Protein AF-0000000068873532 (afdb_homodimer)

Secondary structure (DSSP, 8-state):
---------------BPPEEEEPPTT-EEEEEETTTB-HHHHHHHHHHT-SSEEEEEESSB--HHHHHHHHHHHHTT-EEEEEEEGGGGSSSS--THHHHHHTT--EEEE-SSSEE---EEEETTTEEEEES--BSHHHHHTEE-EEEEEE-HHHHHHHHHHHHHHHHTSEE----/---------------BPPEEEEPPTT-EEEEEETTTB-HHHHHHHHHHT-SSEEEEEESSB--HHHHHHHHHHHHTT-EEEEEEEGGGGSSSS--THHHHHHTT--EEEE-SSSEE---EEEETTTEEEEES--BSHHHHHTEE-EEEEEE-HHHHHHHHHHHHHHHHTSEE----

InterPro domains:
  IPR001736 Phospholipase D/Transphosphatidylase [PS50035] (112-139)
  IPR025202 Cardiolipin synthase-like, phospholipase D-like domain [PF13091] (43-161)
  IPR051406 Phospholipase D domain-containing protein [PTHR43856] (25-166)

Nearest PDB structures (foldseek):
  1byr-assembly1_A  TM=9.416E-01  e=1.420E-18  Salmonella enterica subsp. enterica serovar Typhimurium
  6ehi-assembly5_J  TM=9.148E-0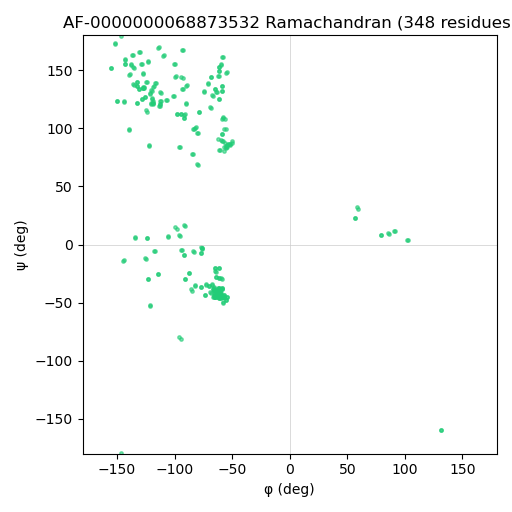1  e=2.068E-13  Helicobacter pylori
  4ggj-assembly1_A  TM=8.849E-01  e=1.410E-12  Mus musculus
  4gem-assembly1_B  TM=9.133E-01  e=1.394E-11  Drosophila melanogaster
  4gen-assembly1_A  TM=7.918E-01  e=1.621E-08  Drosophila melanogaster

Structure (mmCIF, N/CA/C/O backbone):
data_AF-0000000068873532-model_v1
#
loop_
_entity.id
_entity.type
_entity.pdbx_description
1 polymer 'phospholipase D'
#
loop_
_atom_site.group_PDB
_atom_site.id
_atom_site.type_symbol
_atom_site.label_atom_id
_atom_site.label_alt_id
_atom_site.label_comp_id
_atom_site.label_asym_id
_atom_site.label_entity_id
_atom_site.label_seq_id
_atom_site.pdbx_PDB_ins_code
_atom_site.Cartn_x
_atom_site.Cartn_y
_atom_site.Cartn_z
_atom_site.occupancy
_atom_site.B_iso_or_equiv
_atom_site.auth_seq_id
_atom_site.auth_comp_id
_atom_site.auth_asym_id
_atom_site.auth_atom_id
_atom_site.pdbx_PDB_model_num
ATOM 1 N N . MET A 1 1 ? 6.734 -19.031 55.969 1 30.38 1 MET A N 1
ATOM 2 C CA . MET A 1 1 ? 6.023 -18.391 54.875 1 30.38 1 MET A CA 1
ATOM 3 C C . MET A 1 1 ? 6.996 -1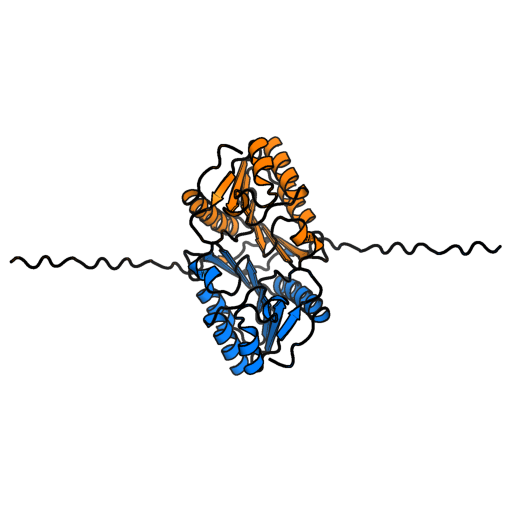7.875 53.812 1 30.38 1 MET A C 1
ATOM 5 O O . MET A 1 1 ? 7.652 -16.859 54.031 1 30.38 1 MET A O 1
ATOM 9 N N . LYS A 1 2 ? 7.695 -18.797 53.094 1 41.38 2 LYS A N 1
ATOM 10 C CA . LYS A 1 2 ? 8.703 -18.516 52.062 1 41.38 2 LYS A CA 1
ATOM 11 C C . LYS A 1 2 ? 8.133 -17.641 50.938 1 41.38 2 LYS A C 1
ATOM 13 O O . LYS A 1 2 ? 7.117 -17.984 50.344 1 41.38 2 LYS A O 1
ATOM 18 N N . LYS A 1 3 ? 8.414 -16.297 50.969 1 42.38 3 LYS A N 1
ATOM 19 C CA . LYS A 1 3 ? 8.125 -15.352 49.906 1 42.38 3 LYS A CA 1
ATOM 20 C C . LYS A 1 3 ? 8.633 -15.852 48.562 1 42.38 3 LYS A C 1
ATOM 22 O O . LYS A 1 3 ? 9.828 -16.109 48.406 1 42.38 3 LYS A O 1
ATOM 27 N N . CYS A 1 4 ? 7.879 -16.625 47.812 1 41.59 4 CYS A N 1
ATOM 28 C CA . CYS A 1 4 ? 8.164 -16.969 46.406 1 41.59 4 CYS A CA 1
ATOM 29 C C . CYS A 1 4 ? 8.398 -15.719 45.594 1 41.59 4 CYS A C 1
ATOM 31 O O . CYS A 1 4 ? 7.504 -14.883 45.438 1 41.59 4 CYS A O 1
ATOM 33 N N . LEU A 1 5 ? 9.602 -15.188 45.531 1 43.19 5 LEU A N 1
ATOM 34 C CA . LEU A 1 5 ? 9.992 -14.125 44.625 1 43.19 5 LEU A CA 1
ATOM 35 C C . LEU A 1 5 ? 9.727 -14.531 43.156 1 43.19 5 LEU A C 1
ATOM 37 O O . LEU A 1 5 ? 10.281 -15.523 42.688 1 43.19 5 LEU A O 1
ATOM 41 N N . PHE A 1 6 ? 8.516 -14.438 42.625 1 44.41 6 PHE A N 1
ATOM 42 C CA . PHE A 1 6 ? 8.312 -14.648 41.188 1 44.41 6 PHE A CA 1
ATOM 43 C C . PHE A 1 6 ? 9.148 -13.664 40.375 1 44.41 6 PHE A C 1
ATOM 45 O O . PHE A 1 6 ? 9.117 -12.461 40.625 1 44.41 6 PHE A O 1
ATOM 52 N N . PRO A 1 7 ? 10.188 -14.148 39.719 1 48.69 7 PRO A N 1
ATOM 53 C CA . PRO A 1 7 ? 10.875 -13.203 38.844 1 48.69 7 PRO A CA 1
ATOM 54 C C . PRO A 1 7 ? 9.953 -12.617 37.781 1 48.69 7 PRO A C 1
ATOM 56 O O . PRO A 1 7 ? 9.094 -13.328 37.25 1 48.69 7 PRO A O 1
ATOM 59 N N . ASN A 1 8 ? 9.531 -11.383 37.812 1 45.91 8 ASN A N 1
ATOM 60 C CA . ASN A 1 8 ? 8.867 -10.664 36.719 1 45.91 8 ASN A CA 1
ATOM 61 C C . ASN A 1 8 ? 9.672 -10.75 35.438 1 45.91 8 ASN A C 1
ATOM 63 O O . ASN A 1 8 ? 10.789 -10.234 35.375 1 45.91 8 ASN A O 1
ATOM 67 N N . PHE A 1 9 ? 9.531 -11.758 34.656 1 42.81 9 PHE A N 1
ATOM 68 C CA . PHE A 1 9 ? 10.109 -11.766 33.312 1 42.81 9 PHE A CA 1
ATOM 69 C C . PHE A 1 9 ? 9.555 -10.617 32.469 1 42.81 9 PHE A C 1
ATOM 71 O O . PHE A 1 9 ? 8.375 -10.594 32.125 1 42.81 9 PHE A O 1
ATOM 78 N N . LEU A 1 10 ? 10.172 -9.492 32.5 1 40.22 10 LEU A N 1
ATOM 79 C CA . LEU A 1 10 ? 9.891 -8.422 31.547 1 40.22 10 LEU A CA 1
ATOM 80 C C . LEU A 1 10 ? 10.133 -8.891 30.125 1 40.22 10 LEU A C 1
ATOM 82 O O . LEU A 1 10 ? 11.266 -9.18 29.734 1 40.22 10 LEU A O 1
ATOM 86 N N . PHE A 1 11 ? 9.172 -9.438 29.5 1 41.34 11 PHE A N 1
ATOM 87 C CA . PHE A 1 11 ? 9.258 -9.688 28.062 1 41.34 11 PHE A CA 1
ATOM 88 C C . PHE A 1 11 ? 9.562 -8.406 27.297 1 41.34 11 PHE A C 1
ATOM 90 O O . PHE A 1 11 ? 8.703 -7.523 27.188 1 41.34 11 PHE A O 1
ATOM 97 N N . PHE A 1 12 ? 10.781 -8.047 27.203 1 38.75 12 PHE A N 1
ATOM 98 C CA . PHE A 1 12 ? 11.164 -6.953 26.328 1 38.75 12 PHE A CA 1
ATOM 99 C C . PHE A 1 12 ? 10.797 -7.27 24.875 1 38.75 12 PHE A C 1
ATOM 101 O O . PHE A 1 12 ? 11.414 -8.133 24.25 1 38.75 12 PHE A O 1
ATOM 108 N N . VAL A 1 13 ? 9.602 -7.074 24.531 1 45.59 13 VAL A N 1
ATOM 109 C CA . VAL A 1 13 ? 9.289 -7.121 23.109 1 45.59 13 VAL A CA 1
ATOM 110 C C . VAL A 1 13 ? 10.203 -6.164 22.344 1 45.59 13 VAL A C 1
ATOM 112 O O . VAL A 1 13 ? 10.086 -4.945 22.484 1 45.59 13 VAL A O 1
ATOM 115 N N . PHE A 1 14 ? 11.344 -6.625 21.984 1 45.94 14 PHE A N 1
ATOM 116 C CA . PHE A 1 14 ? 12.234 -5.828 21.156 1 45.94 14 PHE A CA 1
ATOM 117 C C . PHE A 1 14 ? 11.516 -5.383 19.875 1 45.94 14 PHE A C 1
ATOM 119 O O . PHE A 1 14 ? 11.281 -6.188 18.984 1 45.94 14 PHE A O 1
ATOM 126 N N . VAL A 1 15 ? 10.805 -4.328 20.062 1 53.41 15 VAL A N 1
ATOM 127 C CA . VAL A 1 15 ? 10.266 -3.699 18.859 1 53.41 15 VAL A CA 1
ATOM 128 C C . VAL A 1 15 ? 11.414 -3.295 17.922 1 53.41 15 VAL A C 1
ATOM 130 O O . VAL A 1 15 ? 12.281 -2.51 18.312 1 53.41 15 VAL A O 1
ATOM 133 N N . THR A 1 16 ? 11.727 -4.133 16.984 1 65.5 16 THR A N 1
ATOM 134 C CA . THR A 1 16 ? 12.828 -3.834 16.062 1 65.5 16 THR A CA 1
ATOM 135 C C . THR A 1 16 ? 12.484 -2.645 15.18 1 65.5 16 THR A C 1
ATOM 137 O O . THR A 1 16 ? 11.312 -2.441 14.828 1 65.5 16 THR A O 1
ATOM 140 N N . SER A 1 17 ? 13.289 -1.674 15.109 1 72.81 17 SER A N 1
ATOM 141 C CA . SER A 1 17 ? 13.219 -0.494 14.25 1 72.81 17 SER A CA 1
ATOM 142 C C . SER A 1 17 ? 13.172 -0.883 12.773 1 72.81 17 SER A C 1
ATOM 144 O O . SER A 1 17 ? 13.5 -2.016 12.414 1 72.81 17 SER A O 1
ATOM 146 N N . ALA A 1 18 ? 12.742 0.055 12.016 1 81 18 ALA A N 1
ATOM 147 C CA . ALA A 1 18 ? 12.781 -0.126 10.562 1 81 18 ALA A CA 1
ATOM 148 C C . ALA A 1 18 ? 14.188 -0.471 10.094 1 81 18 ALA A C 1
ATOM 150 O O . ALA A 1 18 ? 15.172 -0.033 10.688 1 81 18 ALA A O 1
ATOM 151 N N . GLN A 1 19 ? 14.281 -1.234 9.07 1 78.38 19 GLN A N 1
ATOM 152 C CA . GLN A 1 19 ? 15.555 -1.571 8.453 1 78.38 19 GLN A CA 1
ATOM 153 C C . GLN A 1 19 ? 15.906 -0.593 7.328 1 78.38 19 GLN A C 1
ATOM 155 O O . GLN A 1 19 ? 15.156 -0.471 6.355 1 78.38 19 GLN A O 1
ATOM 160 N N . ALA A 1 20 ? 16.891 0.18 7.535 1 83.88 20 ALA A N 1
ATOM 161 C CA . ALA A 1 20 ? 17.375 1.143 6.547 1 83.88 20 ALA A CA 1
ATOM 162 C C . ALA A 1 20 ? 18.422 0.512 5.629 1 83.88 20 ALA A C 1
ATOM 164 O O . ALA A 1 20 ? 19.234 -0.312 6.07 1 83.88 20 ALA A O 1
ATOM 165 N N . SER A 1 21 ? 18.312 0.795 4.332 1 87.69 21 SER A N 1
ATOM 166 C CA . SER A 1 21 ? 19.297 0.321 3.363 1 87.69 21 SER A CA 1
ATOM 167 C C . SER A 1 21 ? 19.391 1.261 2.168 1 87.69 21 SER A C 1
ATOM 169 O O . SER A 1 21 ? 18.703 2.287 2.121 1 87.69 21 SER A O 1
ATOM 171 N N . VAL A 1 22 ? 20.328 1.014 1.292 1 85.81 22 VAL A N 1
ATOM 172 C CA . VAL A 1 22 ? 20.562 1.789 0.076 1 85.81 22 VAL A CA 1
ATOM 173 C C . VAL A 1 22 ? 20.344 0.902 -1.148 1 85.81 22 VAL A C 1
ATOM 175 O O . VAL A 1 22 ? 20.766 -0.257 -1.165 1 85.81 22 VAL A O 1
ATOM 178 N N . PHE A 1 23 ? 19.719 1.494 -2.117 1 89 23 PHE A N 1
ATOM 179 C CA . PHE A 1 23 ? 19.547 0.737 -3.352 1 89 23 PHE A CA 1
ATOM 180 C C . PHE A 1 23 ? 20.875 0.584 -4.078 1 89 23 PHE A C 1
ATOM 182 O O . PHE A 1 23 ? 21.672 1.521 -4.125 1 89 23 PHE A O 1
ATOM 189 N N . GLN A 1 24 ? 21.031 -0.619 -4.562 1 83.75 24 GLN A N 1
ATOM 190 C CA . GLN A 1 24 ? 22.172 -0.827 -5.445 1 83.75 24 GLN A CA 1
ATOM 191 C C . GLN A 1 24 ? 22.094 0.083 -6.668 1 83.75 24 GLN A C 1
ATOM 193 O O . GLN A 1 24 ? 21.016 0.472 -7.09 1 83.75 24 GLN A O 1
ATOM 198 N N . ARG A 1 25 ? 23.234 0.309 -7.168 1 80.75 25 ARG A N 1
ATOM 199 C CA . ARG A 1 25 ? 23.297 1.128 -8.375 1 80.75 25 ARG A CA 1
ATOM 200 C C . ARG A 1 25 ? 22.484 0.502 -9.5 1 80.75 25 ARG A C 1
ATOM 202 O O . ARG A 1 25 ? 22.531 -0.71 -9.719 1 80.75 25 ARG A O 1
ATOM 209 N N . GLY A 1 26 ? 21.688 1.309 -10.109 1 81.75 26 GLY A N 1
ATOM 210 C CA . GLY A 1 26 ? 20.969 0.864 -11.289 1 81.75 26 GLY A CA 1
ATOM 211 C C . GLY A 1 26 ? 19.672 0.164 -10.969 1 81.75 26 GLY A C 1
ATOM 212 O O . GLY A 1 26 ? 19.031 -0.413 -11.852 1 81.75 26 GLY A O 1
ATOM 213 N N . THR A 1 27 ? 19.312 0.245 -9.695 1 91.31 27 THR A N 1
ATOM 214 C CA . THR A 1 27 ? 18.031 -0.372 -9.344 1 91.31 27 THR A CA 1
ATOM 215 C C . THR A 1 27 ? 16.891 0.293 -10.102 1 91.31 27 THR A C 1
ATOM 217 O O . THR A 1 27 ? 16.719 1.513 -10.031 1 91.31 27 THR A O 1
ATOM 220 N N . TYR A 1 28 ? 16.188 -0.569 -10.766 1 92.94 28 TYR A N 1
ATOM 221 C CA . TYR A 1 28 ? 15.07 -0.164 -11.609 1 92.94 28 TYR A CA 1
ATOM 222 C C . TYR A 1 28 ? 13.758 -0.248 -10.844 1 92.94 28 TYR A C 1
ATOM 224 O O . TYR A 1 28 ? 13.586 -1.109 -9.977 1 92.94 28 TYR A O 1
ATOM 232 N N . TYR A 1 29 ? 12.891 0.743 -11.18 1 97.19 29 TYR A N 1
ATOM 233 C CA . TYR A 1 29 ? 11.555 0.666 -10.609 1 97.19 29 TYR A CA 1
ATOM 234 C C . TYR A 1 29 ? 10.5 1.137 -11.609 1 97.19 29 TYR A C 1
ATOM 236 O O . TYR A 1 29 ? 10.828 1.812 -12.594 1 97.19 29 TYR A O 1
ATOM 244 N N . GLU A 1 30 ? 9.273 0.671 -11.43 1 97.81 30 GLU A N 1
ATOM 245 C CA . GLU A 1 30 ? 8.078 1.125 -12.125 1 97.81 30 GLU A CA 1
ATOM 246 C C . GLU A 1 30 ? 7 1.569 -11.148 1 97.81 30 GLU A C 1
ATOM 248 O O . GLU A 1 30 ? 6.812 0.947 -10.094 1 97.81 30 GLU A O 1
ATOM 253 N N . VAL A 1 31 ? 6.363 2.619 -11.523 1 98.5 31 VAL A N 1
ATOM 254 C CA . VAL A 1 31 ? 5.258 3.096 -10.695 1 98.5 31 VAL A CA 1
ATOM 255 C C . VAL A 1 31 ? 4.047 3.393 -11.578 1 98.5 31 VAL A C 1
ATOM 257 O O . VAL A 1 31 ? 4.195 3.869 -12.711 1 98.5 31 VAL A O 1
ATOM 260 N N . CYS A 1 32 ? 2.889 3.039 -11.086 1 98.38 32 CYS A N 1
ATOM 261 C CA . CYS A 1 32 ? 1.659 3.373 -11.797 1 98.38 32 CYS A CA 1
ATOM 262 C C . CYS A 1 32 ? 0.543 3.723 -10.82 1 98.38 32 CYS A C 1
ATOM 264 O O . CYS A 1 32 ? 0.623 3.393 -9.641 1 98.38 32 CYS A O 1
ATOM 266 N N . PHE A 1 33 ? -0.432 4.43 -11.352 1 98.75 33 PHE A N 1
ATOM 267 C CA . PHE A 1 33 ? -1.554 4.93 -10.57 1 98.75 33 PHE A CA 1
ATOM 268 C C . PHE A 1 33 ? -2.877 4.648 -11.273 1 98.75 33 PHE A C 1
ATOM 270 O O . PHE A 1 33 ? -2.979 4.793 -12.492 1 98.75 33 PHE A O 1
ATOM 277 N N . THR A 1 34 ? -3.775 4.219 -10.461 1 98.44 34 THR A N 1
ATOM 278 C CA . THR A 1 34 ? -5.125 4.059 -10.992 1 98.44 34 THR A CA 1
ATOM 279 C C . THR A 1 34 ? -6.004 5.238 -10.594 1 98.44 34 THR A C 1
ATOM 281 O O . THR A 1 34 ? -5.723 5.926 -9.609 1 98.44 34 THR A O 1
ATOM 284 N N . PRO A 1 35 ? -7.07 5.535 -11.352 1 97.25 35 PRO A N 1
ATOM 285 C CA . PRO A 1 35 ? -7.555 4.707 -12.461 1 97.25 35 PRO A CA 1
ATOM 286 C C . PRO A 1 35 ? -6.941 5.098 -13.805 1 97.25 35 PRO A C 1
ATOM 288 O O . PRO A 1 35 ? -7.379 4.613 -14.852 1 97.25 35 PRO A O 1
ATOM 291 N N . TYR A 1 36 ? -5.945 5.801 -13.844 1 94.69 36 TYR A N 1
ATOM 292 C CA . TYR A 1 36 ? -5.477 6.426 -15.078 1 94.69 36 TYR A CA 1
ATOM 293 C C . TYR A 1 36 ? -4.547 5.492 -15.844 1 94.69 36 TYR A C 1
ATOM 295 O O . TYR A 1 36 ? -4.328 5.676 -17.047 1 94.69 36 TYR A O 1
ATOM 303 N N . GLN A 1 37 ? -3.971 4.625 -15.148 1 97.94 37 GLN A N 1
ATOM 304 C CA . GLN A 1 37 ? -3.008 3.727 -15.781 1 97.94 37 GLN A CA 1
ATOM 305 C C . GLN A 1 37 ? -3.396 2.266 -15.57 1 97.94 37 GLN A C 1
ATOM 307 O O . GLN A 1 37 ? -4.18 1.95 -14.68 1 97.94 37 GLN A O 1
ATOM 312 N N . ASN A 1 38 ? -2.912 1.396 -16.453 1 98.38 38 ASN A N 1
ATOM 313 C CA . ASN A 1 38 ? -3.197 -0.034 -16.375 1 98.38 38 ASN A CA 1
ATOM 314 C C . ASN A 1 38 ? -2.25 -0.749 -15.422 1 98.38 38 ASN A C 1
ATOM 316 O O . ASN A 1 38 ? -1.375 -1.502 -15.852 1 98.38 38 ASN A O 1
ATOM 320 N N . CYS A 1 39 ? -2.529 -0.591 -14.156 1 98.81 39 CYS A N 1
ATOM 321 C CA . CYS A 1 39 ? -1.656 -1.183 -13.148 1 98.81 39 CYS A CA 1
ATOM 322 C C . CYS A 1 39 ? -1.826 -2.697 -13.102 1 98.81 39 CYS A C 1
ATOM 324 O O . CYS A 1 39 ? -0.866 -3.426 -12.852 1 98.81 39 CYS A O 1
ATOM 326 N N . THR A 1 40 ? -3.031 -3.213 -13.336 1 98.88 40 THR A N 1
ATOM 327 C CA . THR A 1 40 ? -3.213 -4.652 -13.477 1 98.88 40 THR A CA 1
ATOM 328 C C . THR A 1 40 ? -2.285 -5.215 -14.547 1 98.88 40 THR A C 1
ATOM 330 O O . THR A 1 40 ? -1.628 -6.234 -14.336 1 98.88 40 THR A O 1
ATOM 333 N N . GLY A 1 41 ? -2.242 -4.531 -15.641 1 98.75 41 GLY A N 1
ATOM 334 C CA . GLY A 1 41 ? -1.366 -4.965 -16.719 1 98.75 41 GLY A CA 1
ATOM 335 C C . GLY A 1 41 ? 0.097 -5.004 -16.312 1 98.75 41 GLY A C 1
ATOM 336 O O . GLY A 1 41 ? 0.825 -5.922 -16.703 1 98.75 41 GLY A O 1
ATOM 337 N N . GLU A 1 42 ? 0.521 -4.023 -15.555 1 98.75 42 GLU A N 1
ATOM 338 C CA . GLU A 1 42 ? 1.905 -3.99 -15.094 1 98.75 42 GLU A CA 1
ATOM 339 C C . GLU A 1 42 ? 2.203 -5.152 -14.148 1 98.75 42 GLU A C 1
ATOM 341 O O . GLU A 1 42 ? 3.283 -5.742 -14.203 1 98.75 42 GLU A O 1
ATOM 346 N N . ILE A 1 43 ? 1.274 -5.48 -13.297 1 98.88 43 ILE A N 1
ATOM 347 C CA . ILE A 1 43 ? 1.431 -6.602 -12.375 1 98.88 43 ILE A CA 1
ATOM 348 C C . ILE A 1 43 ? 1.483 -7.91 -13.156 1 98.88 43 ILE A C 1
ATOM 350 O O . ILE A 1 43 ? 2.348 -8.758 -12.914 1 98.88 43 ILE A O 1
ATOM 354 N N . VAL A 1 44 ? 0.609 -8.031 -14.117 1 98.94 44 VAL A N 1
ATOM 355 C CA . VAL A 1 44 ? 0.578 -9.234 -14.953 1 98.94 44 VAL A CA 1
ATOM 356 C C . VAL A 1 44 ? 1.895 -9.367 -15.711 1 98.94 44 VAL A C 1
ATOM 358 O O . VAL A 1 44 ? 2.451 -10.461 -15.812 1 98.94 44 VAL A O 1
ATOM 361 N N . LYS A 1 45 ? 2.354 -8.273 -16.266 1 98.75 45 LYS A N 1
ATOM 362 C CA . LYS A 1 45 ? 3.635 -8.281 -16.969 1 98.75 45 LYS A CA 1
ATOM 363 C C . LYS A 1 45 ? 4.758 -8.766 -16.047 1 98.75 45 LYS A C 1
ATOM 365 O O . LY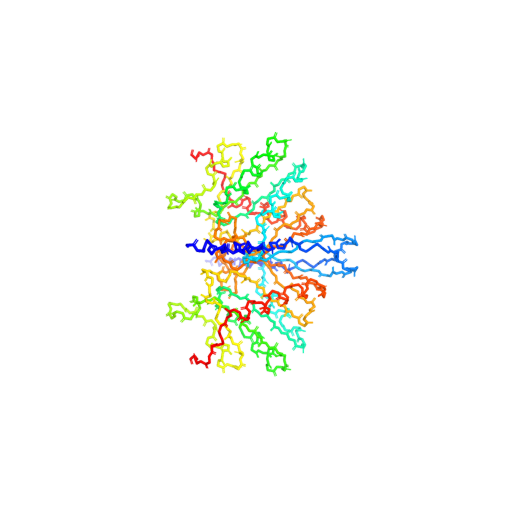S A 1 45 ? 5.59 -9.586 -16.453 1 98.75 45 LYS A O 1
ATOM 370 N N . MET A 1 46 ? 4.809 -8.281 -14.852 1 98.75 46 MET A N 1
ATOM 371 C CA . MET A 1 46 ? 5.797 -8.695 -13.859 1 98.75 46 MET A CA 1
ATOM 372 C C . MET A 1 46 ? 5.699 -10.188 -13.578 1 98.75 46 MET A C 1
ATOM 374 O O . MET A 1 46 ? 6.711 -10.891 -13.562 1 98.75 46 MET A O 1
ATOM 378 N N . ILE A 1 47 ? 4.5 -10.703 -13.391 1 98.94 47 ILE A N 1
ATOM 379 C CA . ILE A 1 47 ? 4.266 -12.125 -13.125 1 98.94 47 ILE A CA 1
ATOM 380 C C . ILE A 1 47 ? 4.754 -12.961 -14.305 1 98.94 47 ILE A C 1
ATOM 382 O O . ILE A 1 47 ? 5.414 -13.984 -14.117 1 98.94 47 ILE A O 1
ATOM 386 N N . ASN A 1 48 ? 4.453 -12.484 -15.484 1 98.88 48 ASN A N 1
ATOM 387 C CA . ASN A 1 48 ? 4.801 -13.219 -16.688 1 98.88 48 ASN A CA 1
ATOM 388 C C . ASN A 1 48 ? 6.312 -13.328 -16.875 1 98.88 48 ASN A C 1
ATOM 390 O O . ASN A 1 48 ? 6.797 -14.234 -17.547 1 98.88 48 ASN A O 1
ATOM 394 N N . GLN A 1 49 ? 7.023 -12.508 -16.266 1 98.56 49 GLN A N 1
ATOM 395 C CA . GLN A 1 49 ? 8.477 -12.492 -16.406 1 98.56 49 GLN A CA 1
ATOM 396 C C . GLN A 1 49 ? 9.148 -13.352 -15.344 1 98.56 49 GLN A C 1
ATOM 398 O O . GLN A 1 49 ? 10.359 -13.594 -15.406 1 98.56 49 GLN A O 1
ATOM 403 N N . ALA A 1 50 ? 8.398 -13.82 -14.391 1 98.88 50 ALA A N 1
ATOM 404 C CA . ALA A 1 50 ? 8.953 -14.625 -13.305 1 98.88 50 ALA A CA 1
ATOM 405 C C . ALA A 1 50 ? 9.57 -15.914 -13.844 1 98.88 50 ALA A C 1
ATOM 407 O O . ALA A 1 50 ? 9.016 -16.547 -14.742 1 98.88 50 ALA A O 1
ATOM 408 N N . LYS A 1 51 ? 10.672 -16.359 -13.203 1 98.81 51 LYS A N 1
ATOM 409 C CA . LYS A 1 51 ? 11.383 -17.547 -13.672 1 98.81 51 LYS A CA 1
ATOM 410 C C . LYS A 1 51 ? 11.477 -18.594 -12.578 1 98.81 51 LYS A C 1
ATOM 412 O O . LYS A 1 51 ? 11.539 -19.797 -12.867 1 98.81 51 LYS A O 1
ATOM 417 N N . GLN A 1 52 ? 11.508 -18.219 -11.344 1 98.88 52 GLN A N 1
ATOM 418 C CA . GLN A 1 52 ? 11.805 -19.172 -10.281 1 98.88 52 GLN A CA 1
ATOM 419 C C . GLN A 1 52 ? 10.664 -19.25 -9.266 1 98.88 52 GLN A C 1
ATOM 421 O O . GLN A 1 52 ? 10.203 -20.328 -8.922 1 98.88 52 GLN A O 1
ATOM 426 N N . SER A 1 53 ? 10.266 -18.078 -8.75 1 98.94 53 SER A N 1
ATOM 427 C CA . SER A 1 53 ? 9.281 -18.125 -7.672 1 98.94 53 SER A CA 1
ATOM 428 C C . SER A 1 53 ? 8.484 -16.828 -7.605 1 98.94 53 SER A C 1
ATOM 430 O O . SER A 1 53 ? 8.953 -15.773 -8.047 1 98.94 53 SER A O 1
ATOM 432 N N . ILE A 1 54 ? 7.309 -16.906 -7.148 1 99 54 ILE A N 1
ATOM 433 C CA . ILE A 1 54 ? 6.445 -15.781 -6.801 1 99 54 ILE A CA 1
ATOM 434 C C . ILE A 1 54 ? 5.824 -16.016 -5.426 1 99 54 ILE A C 1
ATOM 436 O O . ILE A 1 54 ? 5.172 -17.031 -5.191 1 99 54 ILE A O 1
ATOM 440 N N . TYR A 1 55 ? 6.035 -15.133 -4.508 1 99 55 TYR A N 1
ATOM 441 C CA . TYR A 1 55 ? 5.398 -15.102 -3.197 1 99 55 TYR A CA 1
ATOM 442 C C . TYR A 1 55 ? 4.379 -13.977 -3.111 1 99 55 TYR A C 1
ATOM 444 O O . TYR A 1 55 ? 4.715 -12.805 -3.328 1 99 55 TYR A O 1
ATOM 452 N N . VAL A 1 56 ? 3.15 -14.32 -2.771 1 99 56 VAL A N 1
ATOM 453 C CA . VAL A 1 56 ? 2.072 -13.336 -2.799 1 99 56 VAL A CA 1
ATOM 454 C C . VAL A 1 56 ? 1.5 -13.156 -1.395 1 99 56 VAL A C 1
ATOM 456 O O . VAL A 1 56 ? 1.302 -14.141 -0.669 1 99 56 VAL A O 1
ATOM 459 N N . GLN A 1 57 ? 1.256 -11.953 -0.975 1 98.88 57 GLN A N 1
ATOM 460 C CA . GLN A 1 57 ? 0.389 -11.555 0.132 1 98.88 57 GLN A CA 1
ATOM 461 C C . GLN A 1 57 ? -0.752 -10.664 -0.352 1 98.88 57 GLN A C 1
ATOM 463 O O . GLN A 1 57 ? -0.514 -9.602 -0.928 1 98.88 57 GLN A O 1
ATOM 468 N N . GLY A 1 58 ? -1.953 -11.102 -0.103 1 98.62 58 GLY A N 1
ATOM 469 C CA . GLY A 1 58 ? -3.092 -10.312 -0.544 1 98.62 58 GLY A CA 1
ATOM 470 C C . GLY A 1 58 ? -4.176 -10.188 0.51 1 98.62 58 GLY A C 1
ATOM 471 O O . GLY A 1 58 ? -4.34 -11.078 1.347 1 98.62 58 GLY A O 1
ATOM 472 N N . TYR A 1 59 ? -4.934 -9.094 0.458 1 98.62 59 TYR A N 1
ATOM 473 C CA . TYR A 1 59 ? -6.152 -8.906 1.239 1 98.62 59 TYR A CA 1
ATOM 474 C C . TYR A 1 59 ? -7.383 -9.312 0.437 1 98.62 59 TYR A C 1
ATOM 476 O O . TYR A 1 59 ? -7.766 -10.484 0.426 1 98.62 59 TYR A O 1
ATOM 484 N N . SER A 1 60 ? -7.816 -8.391 -0.414 1 98.06 60 SER A N 1
ATOM 485 C CA . SER A 1 60 ? -8.844 -8.773 -1.375 1 98.06 60 SER A CA 1
ATOM 486 C C . SER A 1 60 ? -8.227 -9.242 -2.688 1 98.06 60 SER A C 1
ATOM 488 O O . SER A 1 60 ? -7.285 -8.633 -3.191 1 98.06 60 SER A O 1
ATOM 490 N N . PHE A 1 61 ? -8.734 -10.375 -3.201 1 98.56 61 PHE A N 1
ATOM 491 C CA . PHE A 1 61 ? -8.195 -10.969 -4.418 1 98.56 61 PHE A CA 1
ATOM 492 C C . PHE A 1 61 ? -9.32 -11.492 -5.309 1 98.56 61 PHE A C 1
ATOM 494 O O . PHE A 1 61 ? -9.789 -12.617 -5.129 1 98.56 61 PHE A O 1
ATOM 501 N N . THR A 1 62 ? -9.656 -10.625 -6.332 1 98.06 62 THR A N 1
ATOM 502 C CA . THR A 1 62 ? -10.75 -11 -7.227 1 98.06 62 THR A CA 1
ATOM 503 C C . THR A 1 62 ? -10.359 -10.766 -8.68 1 98.06 62 THR A C 1
ATOM 505 O O . THR A 1 62 ? -11.195 -10.867 -9.578 1 98.06 62 THR A O 1
ATOM 508 N N . SER A 1 63 ? -9.172 -10.406 -8.961 1 98.62 63 SER A N 1
ATOM 509 C CA . SER A 1 63 ? -8.727 -10.102 -10.312 1 98.62 63 SER A CA 1
ATOM 510 C C . SER A 1 63 ? -8.445 -11.367 -11.109 1 98.62 63 SER A C 1
ATOM 512 O O . SER A 1 63 ? -7.469 -12.07 -10.844 1 98.62 63 SER A O 1
ATOM 514 N N . ASP A 1 64 ? -9.227 -11.594 -12.109 1 98.5 64 ASP A N 1
ATOM 515 C CA . ASP A 1 64 ? -9.016 -12.758 -12.961 1 98.5 64 ASP A CA 1
ATOM 516 C C . ASP A 1 64 ? -7.684 -12.656 -13.711 1 98.5 64 ASP A C 1
ATOM 518 O O . ASP A 1 64 ? -6.926 -13.625 -13.766 1 98.5 64 ASP A O 1
ATOM 522 N N . PRO A 1 65 ? -7.383 -11.461 -14.281 1 98.88 65 PRO A N 1
ATOM 523 C CA . PRO A 1 65 ? -6.117 -11.391 -15.016 1 98.88 65 PRO A CA 1
ATOM 524 C C . PRO A 1 65 ? -4.91 -11.719 -14.141 1 98.88 65 PRO A C 1
ATOM 526 O O . PRO A 1 65 ? -3.979 -12.391 -14.594 1 98.88 65 PRO A O 1
ATOM 529 N N . ILE A 1 66 ? -4.918 -11.297 -12.906 1 98.94 66 ILE A N 1
ATOM 530 C CA . ILE A 1 66 ? -3.787 -11.555 -12.023 1 98.94 66 ILE A CA 1
ATOM 531 C C . ILE A 1 66 ? -3.777 -13.023 -11.609 1 98.94 66 ILE A C 1
ATOM 533 O O . ILE A 1 66 ? -2.73 -13.672 -11.633 1 98.94 66 ILE A O 1
ATOM 537 N N . ALA A 1 67 ? -4.953 -13.57 -11.273 1 98.94 67 ALA A N 1
ATOM 538 C CA . ALA A 1 67 ? -5.047 -14.984 -10.906 1 98.94 67 ALA A CA 1
ATOM 539 C C . ALA A 1 67 ? -4.598 -15.875 -12.055 1 98.94 67 ALA A C 1
ATOM 541 O O . ALA A 1 67 ? -3.82 -16.812 -11.859 1 98.94 67 ALA A O 1
ATOM 542 N N . ASN A 1 68 ? -5.066 -15.555 -13.242 1 98.94 68 ASN A N 1
ATOM 543 C CA . ASN A 1 68 ? -4.688 -16.344 -14.414 1 98.94 68 ASN A CA 1
ATOM 544 C C . ASN A 1 68 ? -3.188 -16.266 -14.68 1 98.94 68 ASN A C 1
ATOM 546 O O . ASN A 1 68 ? -2.572 -17.25 -15.07 1 98.94 68 ASN A O 1
ATOM 550 N N . ALA A 1 69 ? -2.633 -15.109 -14.508 1 99 69 ALA A N 1
ATOM 551 C CA . ALA A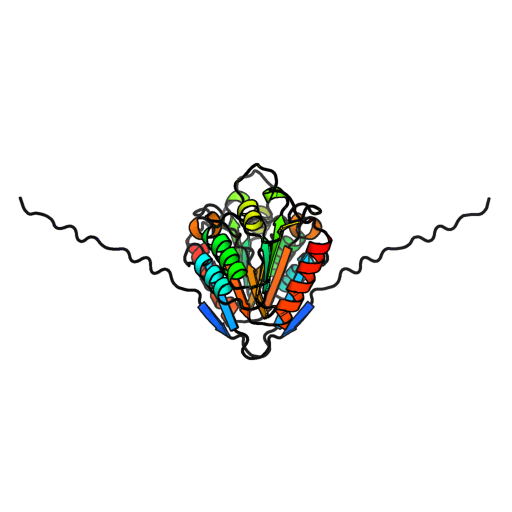 1 69 ? -1.192 -14.953 -14.695 1 99 69 ALA A CA 1
ATOM 552 C C . ALA A 1 69 ? -0.411 -15.82 -13.719 1 99 69 ALA A C 1
ATOM 554 O O . ALA A 1 69 ? 0.602 -16.422 -14.078 1 99 69 ALA A O 1
ATOM 555 N N . LEU A 1 70 ? -0.856 -15.883 -12.469 1 98.94 70 LEU A N 1
ATOM 556 C CA . LEU A 1 70 ? -0.198 -16.719 -11.469 1 98.94 70 LEU A CA 1
ATOM 557 C C . LEU A 1 70 ? -0.29 -18.188 -11.836 1 98.94 70 LEU A C 1
ATOM 559 O O . LEU A 1 70 ? 0.69 -18.922 -11.719 1 98.94 70 LEU A O 1
ATOM 563 N N . VAL A 1 71 ? -1.466 -18.609 -12.289 1 98.94 71 VAL A N 1
ATOM 564 C CA . VAL A 1 71 ? -1.655 -20 -12.688 1 98.94 71 VAL A CA 1
ATOM 565 C C . VAL A 1 71 ? -0.758 -20.328 -13.883 1 98.94 71 VAL A C 1
ATOM 567 O O . VAL A 1 71 ? -0.134 -21.391 -13.922 1 98.94 71 VAL A O 1
ATOM 570 N N . ARG A 1 72 ? -0.688 -19.438 -14.852 1 98.94 72 ARG A N 1
ATOM 571 C CA . ARG A 1 72 ? 0.196 -19.641 -15.992 1 98.94 72 ARG A CA 1
ATOM 572 C C . ARG A 1 72 ? 1.652 -19.734 -15.547 1 98.94 72 ARG A C 1
ATOM 574 O O . ARG A 1 72 ? 2.43 -20.516 -16.094 1 98.94 72 ARG A O 1
ATOM 581 N N . ALA A 1 73 ? 2.045 -18.875 -14.617 1 98.94 73 ALA A N 1
ATOM 582 C CA . ALA A 1 73 ? 3.404 -18.953 -14.086 1 98.94 73 ALA A CA 1
ATOM 583 C C . ALA A 1 73 ? 3.684 -20.312 -13.477 1 98.94 73 ALA A C 1
ATOM 585 O O . ALA A 1 73 ? 4.734 -20.906 -13.727 1 98.94 73 ALA A O 1
ATOM 586 N N . LYS A 1 74 ? 2.764 -20.812 -12.703 1 98.88 74 LYS A N 1
ATOM 587 C CA . LYS A 1 74 ? 2.895 -22.156 -12.125 1 98.88 74 LYS A CA 1
ATOM 588 C C . LYS A 1 74 ? 3.074 -23.203 -13.211 1 98.88 74 LYS A C 1
ATOM 590 O O . LYS A 1 74 ? 3.934 -24.078 -13.094 1 98.88 74 LYS A O 1
ATOM 595 N N . LYS A 1 75 ? 2.332 -23.125 -14.195 1 98.75 75 LYS A N 1
ATOM 596 C CA . LYS A 1 75 ? 2.379 -24.094 -15.289 1 98.75 75 LYS A CA 1
ATOM 597 C C . LYS A 1 75 ? 3.723 -24.047 -16.016 1 98.75 75 LYS A C 1
ATOM 599 O O . LYS A 1 75 ? 4.18 -25.047 -16.562 1 98.75 75 LYS A O 1
ATOM 604 N N . ARG A 1 76 ? 4.34 -22.922 -16 1 98.75 76 ARG A N 1
ATOM 605 C CA . ARG A 1 76 ? 5.664 -22.766 -16.594 1 98.75 76 ARG A CA 1
ATOM 606 C C . ARG A 1 76 ? 6.742 -23.344 -15.68 1 98.75 76 ARG A C 1
ATOM 608 O O . ARG A 1 76 ? 7.918 -23.375 -16.047 1 98.75 76 ARG A O 1
ATOM 615 N N . GLY A 1 77 ? 6.359 -23.75 -14.477 1 98.75 77 GLY A N 1
ATOM 616 C CA . GLY A 1 77 ? 7.309 -24.344 -13.547 1 98.75 77 GLY A CA 1
ATOM 617 C C . GLY A 1 77 ? 7.762 -23.391 -12.461 1 98.75 77 GLY A C 1
ATOM 618 O O . GLY A 1 77 ? 8.656 -23.719 -11.672 1 98.75 77 GLY A O 1
ATOM 619 N N . VAL A 1 78 ? 7.223 -22.188 -12.391 1 98.94 78 VAL A N 1
ATOM 620 C CA . VAL A 1 78 ? 7.527 -21.203 -11.359 1 98.94 78 VAL A CA 1
ATOM 621 C C . VAL A 1 78 ? 6.855 -21.609 -10.047 1 98.94 78 VAL A C 1
ATOM 623 O O . VAL A 1 78 ? 5.691 -22.016 -10.039 1 98.94 78 VAL A O 1
ATOM 626 N N . LYS A 1 79 ? 7.594 -21.594 -8.93 1 98.94 79 LYS A N 1
ATOM 627 C CA . LYS A 1 79 ? 7.004 -21.797 -7.613 1 98.94 79 LYS A CA 1
ATOM 628 C C . LYS A 1 79 ? 6.125 -20.625 -7.215 1 98.94 79 LYS A C 1
ATOM 630 O O . LYS A 1 79 ? 6.594 -19.484 -7.152 1 98.94 79 LYS A O 1
ATOM 635 N N . VAL A 1 80 ? 4.867 -20.844 -7.016 1 98.94 80 VAL A N 1
ATOM 636 C CA . VAL A 1 80 ? 3.932 -19.797 -6.629 1 98.94 80 VAL A CA 1
ATOM 637 C C . VAL A 1 80 ? 3.312 -20.125 -5.273 1 98.94 80 VAL A C 1
ATOM 639 O O . VAL A 1 80 ? 2.723 -21.203 -5.102 1 98.94 80 VAL A O 1
ATOM 642 N N . LEU A 1 81 ? 3.473 -19.281 -4.289 1 98.94 81 LEU A N 1
ATOM 643 C CA . LEU A 1 81 ? 2.926 -19.422 -2.945 1 98.94 81 LEU A CA 1
ATOM 644 C C . LEU A 1 81 ? 2.133 -18.188 -2.543 1 98.94 81 LEU A C 1
ATOM 646 O O . LEU A 1 81 ? 2.59 -17.062 -2.744 1 98.94 81 LEU A O 1
ATOM 650 N N . VAL A 1 82 ? 0.938 -18.422 -1.953 1 98.94 82 VAL A N 1
ATOM 651 C CA . VAL A 1 82 ? 0.034 -17.297 -1.73 1 98.94 82 VAL A CA 1
ATOM 652 C C . VAL A 1 82 ? -0.462 -17.312 -0.286 1 98.94 82 VAL A C 1
ATOM 654 O O . VAL A 1 82 ? -0.818 -18.359 0.244 1 98.94 82 VAL A O 1
ATOM 657 N N . ILE A 1 83 ? -0.434 -16.172 0.35 1 98.88 83 ILE A N 1
ATOM 658 C CA . ILE A 1 83 ? -1.099 -15.922 1.623 1 98.88 83 ILE A CA 1
ATOM 659 C C . ILE A 1 83 ? -2.242 -14.93 1.42 1 98.88 83 ILE A C 1
ATOM 661 O O . ILE A 1 83 ? -2.055 -13.875 0.809 1 98.88 83 ILE A O 1
ATOM 665 N N . LEU A 1 84 ? -3.434 -15.242 1.937 1 98.62 84 LEU A N 1
ATOM 666 C CA . LEU A 1 84 ? -4.566 -14.328 1.84 1 98.62 84 LEU A CA 1
ATOM 667 C C . LEU A 1 84 ? -5.207 -14.109 3.207 1 98.62 84 LEU A C 1
ATOM 669 O O . LEU A 1 84 ? -5.113 -14.969 4.086 1 98.62 84 LEU A O 1
ATOM 673 N N . ASP A 1 85 ? -5.848 -13.016 3.342 1 98.44 85 ASP A N 1
ATOM 674 C CA . ASP A 1 85 ? -6.609 -12.688 4.543 1 98.44 85 ASP A CA 1
ATOM 675 C C . ASP A 1 85 ? -7.738 -13.688 4.766 1 98.44 85 ASP A C 1
ATOM 677 O O . ASP A 1 85 ? -8.328 -14.188 3.807 1 98.44 85 ASP A O 1
ATOM 681 N N . LYS A 1 86 ? -8.094 -13.836 5.949 1 97.38 86 LYS A N 1
ATOM 682 C CA . LYS A 1 86 ? -9.117 -14.797 6.344 1 97.38 86 LYS A CA 1
ATOM 683 C C . LYS A 1 86 ? -10.453 -14.477 5.691 1 97.38 86 LYS A C 1
ATOM 685 O O . LYS A 1 86 ? -11.258 -15.375 5.434 1 97.38 86 LYS A O 1
ATOM 690 N N . SER A 1 87 ? -10.711 -13.227 5.395 1 96.75 87 SER A N 1
ATOM 691 C CA . SER A 1 87 ? -11.984 -12.844 4.785 1 96.75 87 SER A CA 1
ATOM 692 C C . SER A 1 87 ? -12.172 -13.516 3.43 1 96.75 87 SER A C 1
ATOM 694 O O . SER A 1 87 ? -13.297 -13.625 2.938 1 96.75 87 SER A O 1
ATOM 696 N N . GLN A 1 88 ? -11.086 -13.977 2.797 1 96.69 88 GLN A N 1
ATOM 697 C CA . GLN A 1 88 ? -11.164 -14.586 1.473 1 96.69 88 GLN A CA 1
ATOM 698 C C . GLN A 1 88 ? -11.703 -16 1.551 1 96.69 88 GLN A C 1
ATOM 700 O O . GLN A 1 88 ? -12.008 -16.609 0.524 1 96.69 88 GLN A O 1
ATOM 705 N N . PHE A 1 89 ? -11.961 -16.516 2.77 1 94.75 89 PHE A N 1
ATOM 706 C CA . PHE A 1 89 ? -12.383 -17.906 2.961 1 94.75 89 PHE A CA 1
ATOM 707 C C . PHE A 1 89 ? -13.703 -17.969 3.727 1 94.75 89 PHE A C 1
ATOM 709 O O . PHE A 1 89 ? -14.156 -19.047 4.102 1 94.75 89 PHE A O 1
ATOM 716 N N . ALA A 1 90 ? -14.25 -16.875 3.959 1 88.88 90 ALA A N 1
ATOM 717 C CA . ALA A 1 90 ? -15.445 -16.812 4.797 1 88.88 90 ALA A CA 1
ATOM 718 C C . ALA A 1 90 ? -16.703 -17.109 3.986 1 88.88 90 ALA A C 1
ATOM 720 O O . ALA A 1 90 ? -17.797 -17.25 4.547 1 88.88 90 ALA A O 1
ATOM 721 N N . GLY A 1 91 ? -16.656 -17.25 2.678 1 81.69 91 GLY A N 1
ATOM 722 C CA . GLY A 1 91 ? -17.781 -17.625 1.843 1 81.69 91 GLY A CA 1
ATOM 723 C C . GLY A 1 91 ? -18.719 -16.469 1.552 1 81.69 91 GLY A C 1
ATOM 724 O O . GLY A 1 91 ? -19.766 -16.656 0.93 1 81.69 91 GLY A O 1
ATOM 725 N N . LYS A 1 92 ? -18.391 -15.266 1.897 1 74.44 92 LYS A N 1
ATOM 726 C CA . LYS A 1 92 ? -19.297 -14.125 1.732 1 74.44 92 LYS A CA 1
ATOM 727 C C . LYS A 1 92 ? -19.094 -13.461 0.374 1 74.44 92 LYS A C 1
ATOM 729 O O . LYS A 1 92 ? -20.047 -12.969 -0.228 1 74.44 92 LYS A O 1
ATOM 734 N N . TYR A 1 93 ? -17.906 -13.523 -0.135 1 78.69 93 TYR A N 1
ATOM 735 C CA . TYR A 1 93 ? -17.609 -12.844 -1.386 1 78.69 93 TYR A CA 1
ATOM 736 C C . TYR A 1 93 ? -16.75 -13.719 -2.293 1 78.69 93 TYR A C 1
ATOM 738 O O . TYR A 1 93 ? -16.109 -14.664 -1.829 1 78.69 93 TYR A O 1
ATOM 746 N N . TYR A 1 94 ? -16.922 -13.367 -3.52 1 87.19 94 TYR A N 1
ATOM 747 C CA . TYR A 1 94 ? -16.062 -14.047 -4.477 1 87.19 94 TYR A CA 1
ATOM 748 C C . TYR A 1 94 ? -14.594 -13.812 -4.152 1 87.19 94 TYR A C 1
ATOM 750 O O . TYR A 1 94 ? -14.203 -12.695 -3.805 1 87.19 94 TYR A O 1
ATOM 758 N N . SER A 1 95 ? -13.828 -14.859 -4.23 1 93.94 95 SER A N 1
ATOM 759 C CA . SER A 1 95 ? -12.375 -14.836 -4.07 1 93.94 95 SER A CA 1
ATOM 760 C C . SER A 1 95 ? -11.695 -15.75 -5.082 1 93.94 95 SER A C 1
ATOM 762 O O . SER A 1 95 ? -12.227 -16.812 -5.426 1 93.94 95 SER A O 1
ATOM 764 N N . SER A 1 96 ? -10.5 -15.289 -5.488 1 96.62 96 SER A N 1
ATOM 765 C CA . SER A 1 96 ? -9.703 -16.094 -6.406 1 96.62 96 SER A CA 1
ATOM 766 C C . SER A 1 96 ? -9.039 -17.266 -5.68 1 96.62 96 SER A C 1
ATOM 768 O O . SER A 1 96 ? -8.367 -18.094 -6.305 1 96.62 96 SER A O 1
ATOM 770 N N . ALA A 1 97 ? -9.18 -17.391 -4.402 1 97.19 97 ALA A N 1
ATOM 771 C CA . ALA A 1 97 ? -8.492 -18.406 -3.6 1 97.19 97 ALA A CA 1
ATOM 772 C C . ALA A 1 97 ? -8.812 -19.797 -4.105 1 97.19 97 ALA A C 1
ATOM 774 O O . ALA A 1 97 ? -7.902 -20.609 -4.332 1 97.19 97 ALA A O 1
ATOM 775 N N . GLY A 1 98 ? -10.086 -20.109 -4.301 1 96.19 98 GLY A N 1
ATOM 776 C CA . GLY A 1 98 ? -10.469 -21.438 -4.773 1 96.19 98 GLY A CA 1
ATOM 777 C C . GLY A 1 98 ? -9.891 -21.781 -6.133 1 96.19 98 GLY A C 1
ATOM 778 O O . GLY A 1 98 ? -9.43 -22.891 -6.355 1 96.19 98 GLY A O 1
ATOM 779 N N . TYR A 1 99 ? -9.922 -20.812 -7.016 1 97.38 99 TYR A N 1
ATOM 780 C CA . TYR A 1 99 ? -9.367 -21.016 -8.352 1 97.38 99 TYR A CA 1
ATOM 781 C C . TYR A 1 99 ? -7.879 -21.328 -8.281 1 97.38 99 TYR A C 1
ATOM 783 O O . TYR A 1 99 ? -7.395 -22.219 -8.977 1 97.38 99 TYR A O 1
ATOM 791 N N . LEU A 1 100 ? -7.117 -20.594 -7.457 1 98.5 100 LEU A N 1
ATOM 792 C CA . LEU A 1 100 ? -5.688 -20.828 -7.289 1 98.5 100 LEU A CA 1
ATOM 793 C C . LEU A 1 100 ? -5.434 -22.234 -6.734 1 98.5 100 LEU A C 1
ATOM 795 O O . LEU A 1 100 ? -4.602 -22.969 -7.262 1 98.5 100 LEU A O 1
ATOM 799 N N . ILE A 1 101 ? -6.195 -22.578 -5.719 1 97.94 101 ILE A N 1
ATOM 800 C CA . ILE A 1 101 ? -6.016 -23.859 -5.051 1 97.94 101 ILE A CA 1
ATOM 801 C C . ILE A 1 101 ? -6.309 -25 -6.031 1 97.94 101 ILE A C 1
ATOM 803 O O . ILE A 1 101 ? -5.539 -25.953 -6.129 1 97.94 101 ILE A O 1
ATOM 807 N N . ARG A 1 102 ? -7.352 -24.875 -6.77 1 97.31 102 ARG A N 1
ATOM 808 C CA . ARG A 1 102 ? -7.746 -25.906 -7.719 1 97.31 102 ARG A CA 1
ATOM 809 C C . ARG A 1 102 ? -6.703 -26.062 -8.82 1 97.31 102 ARG A C 1
ATOM 811 O O . ARG A 1 102 ? -6.617 -27.109 -9.461 1 97.31 102 ARG A O 1
ATOM 818 N N . ASN A 1 103 ? -5.957 -25.078 -9.023 1 97.88 103 ASN A N 1
ATOM 819 C CA . ASN A 1 103 ? -4.914 -25.156 -10.039 1 97.88 103 ASN A CA 1
ATOM 820 C C . ASN A 1 103 ? -3.553 -25.453 -9.43 1 97.88 103 ASN A C 1
ATOM 822 O O . ASN A 1 103 ? -2.518 -25.203 -10.047 1 97.88 103 ASN A O 1
ATOM 826 N N . GLY A 1 104 ? -3.516 -25.891 -8.203 1 97.75 104 GLY A N 1
ATOM 827 C CA . GLY A 1 104 ? -2.328 -26.469 -7.598 1 97.75 104 GLY A CA 1
ATOM 828 C C . GLY A 1 104 ? -1.453 -25.438 -6.898 1 97.75 104 GLY A C 1
ATOM 829 O O . GLY A 1 104 ? -0.304 -25.734 -6.559 1 97.75 104 GLY A O 1
ATOM 830 N N . ILE A 1 105 ? -1.931 -24.25 -6.707 1 98.69 105 ILE A N 1
ATOM 831 C CA . ILE A 1 105 ? -1.169 -23.234 -5.992 1 98.69 105 ILE A CA 1
ATOM 832 C C . ILE A 1 105 ? -1.487 -23.312 -4.5 1 98.69 105 ILE A C 1
ATOM 834 O O . ILE A 1 105 ? -2.65 -23.203 -4.102 1 98.69 105 ILE A O 1
ATOM 838 N N . PRO A 1 106 ? -0.45 -23.531 -3.674 1 98.69 106 PRO A N 1
ATOM 839 C CA . PRO A 1 106 ? -0.713 -23.484 -2.232 1 98.69 106 PRO A CA 1
ATOM 840 C C . PRO A 1 106 ? -1.138 -22.094 -1.756 1 98.69 106 PRO A C 1
ATOM 842 O O . PRO A 1 106 ? -0.518 -21.094 -2.125 1 98.69 106 PRO A O 1
ATOM 845 N N . VAL A 1 107 ? -2.203 -22.094 -0.941 1 98.75 107 VAL A N 1
ATOM 846 C CA . VAL A 1 107 ? -2.732 -20.859 -0.386 1 98.75 107 VAL A CA 1
ATOM 847 C C . VAL A 1 107 ? -2.873 -20.984 1.129 1 98.75 107 VAL A C 1
ATOM 849 O O . VAL A 1 107 ? -3.457 -21.953 1.623 1 98.75 107 VAL A O 1
ATOM 852 N N . TRP A 1 108 ? -2.268 -20.047 1.825 1 98.75 108 TRP A N 1
ATOM 853 C CA . TRP A 1 108 ? -2.414 -19.969 3.275 1 98.75 108 TRP A CA 1
ATOM 854 C C . TRP A 1 108 ? -3.439 -18.906 3.66 1 98.75 108 TRP A C 1
ATOM 856 O O . TRP A 1 108 ? -3.514 -17.859 3.033 1 98.75 108 TRP A O 1
ATOM 866 N N . GLU A 1 109 ? -4.18 -19.203 4.711 1 98.25 109 GLU A N 1
ATOM 867 C CA . GLU A 1 109 ? -5.074 -18.234 5.359 1 98.25 109 GLU A CA 1
ATOM 868 C C . GLU A 1 109 ? -4.383 -17.547 6.523 1 98.25 109 GLU A C 1
ATOM 870 O O . GLU A 1 109 ? -4.031 -18.172 7.52 1 98.25 109 GLU A O 1
ATOM 875 N N . ASP A 1 110 ? -4.137 -16.328 6.41 1 98.62 110 ASP A N 1
ATOM 876 C CA . ASP A 1 110 ? -3.617 -15.523 7.512 1 98.62 110 ASP A CA 1
ATOM 877 C C . ASP A 1 110 ? -4.742 -15.086 8.445 1 98.62 110 ASP A C 1
ATOM 879 O O . ASP A 1 110 ? -5.43 -14.102 8.18 1 98.62 110 ASP A O 1
ATOM 883 N N . PHE A 1 111 ? -4.883 -15.773 9.586 1 97.31 111 PHE A N 1
ATOM 884 C CA . PHE A 1 111 ? -6.141 -15.688 10.32 1 97.31 111 PHE A CA 1
ATOM 885 C C . PHE A 1 111 ? -5.918 -15.086 11.703 1 97.31 111 PHE A C 1
ATOM 887 O O . PHE A 1 111 ? -6.875 -14.766 12.406 1 97.31 111 PHE A O 1
ATOM 894 N N . GLN A 1 112 ? -4.68 -14.852 12.062 1 96.94 112 GLN A N 1
ATOM 895 C CA . GLN A 1 112 ? -4.418 -14.523 13.453 1 96.94 112 GLN A CA 1
ATOM 896 C C . GLN A 1 112 ? -4.676 -13.039 13.734 1 96.94 112 GLN A C 1
ATOM 898 O O . GLN A 1 112 ? -5.129 -12.672 14.82 1 96.94 112 GLN A O 1
ATOM 903 N N . LEU A 1 113 ? -4.414 -12.203 12.82 1 97.44 113 LEU A N 1
ATOM 904 C CA . LEU A 1 113 ? -4.605 -10.766 12.992 1 97.44 113 LEU A CA 1
ATOM 905 C C . LEU A 1 113 ? -5.977 -10.328 12.492 1 97.44 113 LEU A C 1
ATOM 907 O O . LEU A 1 113 ? -6.711 -11.133 11.914 1 97.44 113 LEU A O 1
ATOM 911 N N . ASP A 1 114 ? -6.332 -9.086 12.852 1 97.75 114 ASP A N 1
ATOM 912 C CA . ASP A 1 114 ? -7.633 -8.609 12.398 1 97.75 114 ASP A CA 1
ATOM 913 C C . ASP A 1 114 ? -7.707 -8.578 10.867 1 97.75 114 ASP A C 1
ATOM 915 O O . ASP A 1 114 ? -8.688 -9.039 10.281 1 97.75 114 ASP A O 1
ATOM 919 N N . ILE A 1 115 ? -6.672 -8.047 10.258 1 98.5 115 ILE A N 1
ATOM 920 C CA . ILE A 1 115 ? -6.648 -7.961 8.805 1 98.5 115 ILE A CA 1
ATOM 921 C C . ILE A 1 115 ? -5.223 -8.18 8.289 1 98.5 115 ILE A C 1
ATOM 923 O O . ILE A 1 115 ? -4.285 -7.523 8.758 1 98.5 115 ILE A O 1
ATOM 927 N N . ALA A 1 116 ? -5.055 -9.148 7.457 1 98.69 116 ALA A N 1
ATOM 928 C CA . ALA A 1 116 ? -3.846 -9.242 6.641 1 98.69 116 ALA A CA 1
ATOM 929 C C . ALA A 1 116 ? -3.922 -8.305 5.438 1 98.69 116 ALA A C 1
ATOM 931 O O . ALA A 1 116 ? -4.395 -8.695 4.367 1 98.69 116 ALA A O 1
ATOM 932 N N . HIS A 1 117 ? -3.346 -7.141 5.594 1 98.88 117 HIS A N 1
ATOM 933 C CA . HIS A 1 117 ? -3.713 -6.027 4.727 1 98.88 117 HIS A CA 1
ATOM 934 C C . HIS A 1 117 ? -2.617 -5.742 3.705 1 98.88 117 HIS A C 1
ATOM 936 O O . HIS A 1 117 ? -2.664 -4.723 3.01 1 98.88 117 HIS A O 1
ATOM 942 N N . ASN A 1 118 ? -1.586 -6.59 3.621 1 98.81 118 ASN A N 1
ATOM 943 C CA . ASN A 1 118 ? -0.508 -6.426 2.652 1 98.81 118 ASN A CA 1
ATOM 944 C C . ASN A 1 118 ? -0.994 -6.672 1.227 1 98.81 118 ASN A C 1
ATOM 946 O O . ASN A 1 118 ? -1.893 -7.484 1.004 1 98.81 118 ASN A O 1
ATOM 950 N N . LYS A 1 119 ? -0.482 -5.941 0.314 1 98.81 119 LYS A N 1
ATOM 951 C CA . LYS A 1 119 ? -0.525 -6.172 -1.127 1 98.81 119 LYS A CA 1
ATOM 952 C C . LYS A 1 119 ? 0.882 -6.258 -1.712 1 98.81 119 LYS A C 1
ATOM 954 O O . LYS A 1 119 ? 1.443 -5.25 -2.141 1 98.81 119 LYS A O 1
ATOM 959 N N . VAL A 1 120 ? 1.361 -7.43 -1.618 1 98.94 120 VAL A N 1
ATOM 960 C CA . VAL A 1 120 ? 2.781 -7.582 -1.919 1 98.94 120 VAL A CA 1
ATOM 961 C C . VAL A 1 120 ? 2.996 -8.812 -2.795 1 98.94 120 VAL A C 1
ATOM 963 O O . VAL A 1 120 ? 2.396 -9.867 -2.555 1 98.94 120 VAL A O 1
ATOM 966 N N . MET A 1 121 ? 3.834 -8.688 -3.779 1 99 121 MET A N 1
ATOM 967 C CA . MET A 1 121 ? 4.398 -9.82 -4.504 1 99 121 MET A CA 1
ATOM 968 C C . MET A 1 121 ? 5.922 -9.734 -4.551 1 99 121 MET A C 1
ATOM 970 O O . MET A 1 121 ? 6.48 -8.656 -4.746 1 99 121 MET A O 1
ATOM 974 N N . ILE A 1 122 ? 6.559 -10.82 -4.285 1 98.94 122 ILE A N 1
ATOM 975 C CA . ILE A 1 122 ? 8 -10.977 -4.43 1 98.94 122 ILE A CA 1
ATOM 976 C C . ILE A 1 122 ? 8.305 -11.961 -5.559 1 98.94 122 ILE A C 1
ATOM 978 O O . ILE A 1 122 ? 7.93 -13.133 -5.48 1 98.94 122 ILE A O 1
ATOM 982 N N . VAL A 1 123 ? 9 -11.5 -6.59 1 98.94 123 VAL A N 1
ATOM 983 C CA . VAL A 1 123 ? 9.258 -12.32 -7.77 1 98.94 123 VAL A CA 1
ATOM 984 C C . VAL A 1 123 ? 10.75 -12.648 -7.852 1 98.94 123 VAL A C 1
ATOM 986 O O . VAL A 1 123 ? 11.594 -11.75 -7.797 1 98.94 123 VAL A O 1
ATOM 989 N N . ASP A 1 124 ? 11.078 -13.922 -7.902 1 98.88 124 ASP A N 1
ATOM 990 C CA . ASP A 1 124 ? 12.422 -14.469 -8.094 1 98.88 124 ASP A CA 1
ATOM 991 C C . ASP A 1 124 ? 13.383 -13.961 -7.027 1 98.88 124 ASP A C 1
ATOM 993 O O . ASP A 1 124 ? 14.57 -13.781 -7.289 1 98.88 124 ASP A O 1
ATOM 997 N N . LYS A 1 125 ? 12.773 -13.539 -5.887 1 98.62 125 LYS A N 1
ATOM 998 C CA . LYS A 1 125 ? 13.523 -13.031 -4.742 1 98.62 125 LYS A CA 1
ATOM 999 C C . LYS A 1 125 ? 14.367 -11.82 -5.133 1 98.62 125 LYS A C 1
ATOM 1001 O O . LYS A 1 125 ? 15.445 -11.602 -4.582 1 98.62 125 LYS A O 1
ATOM 1006 N N . ALA A 1 126 ? 13.836 -11.055 -6.098 1 98.25 126 ALA A N 1
ATOM 1007 C CA . ALA A 1 126 ? 14.648 -9.945 -6.609 1 98.25 126 ALA A CA 1
ATOM 1008 C C . ALA A 1 126 ? 13.773 -8.75 -6.969 1 98.25 126 ALA A C 1
AT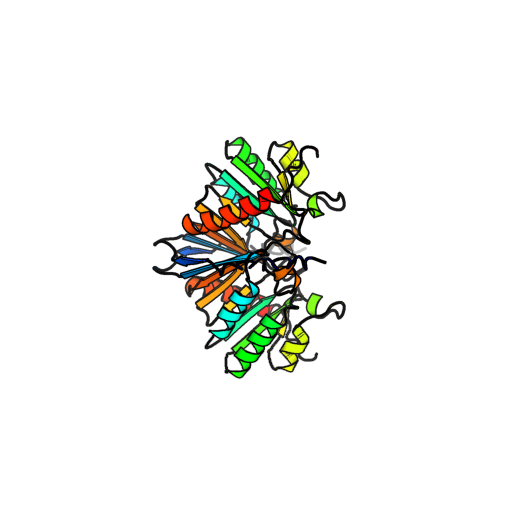OM 1010 O O . ALA A 1 126 ? 14.281 -7.645 -7.176 1 98.25 126 ALA A O 1
ATOM 1011 N N . VAL A 1 127 ? 12.508 -8.953 -7.047 1 98.56 127 VAL A N 1
ATOM 1012 C CA . VAL A 1 127 ? 11.57 -7.895 -7.402 1 98.56 127 VAL A CA 1
ATOM 1013 C C . VAL A 1 127 ? 10.461 -7.809 -6.355 1 98.56 127 VAL A C 1
ATOM 1015 O O . VAL A 1 127 ? 9.945 -8.836 -5.902 1 98.56 127 VAL A O 1
ATOM 1018 N N . VAL A 1 128 ? 10.141 -6.617 -5.957 1 98.88 128 VAL A N 1
ATOM 1019 C CA . VAL A 1 128 ? 9.062 -6.406 -5 1 98.88 128 VAL A CA 1
ATOM 1020 C C . VAL A 1 128 ? 7.98 -5.527 -5.629 1 98.88 128 VAL A C 1
ATOM 1022 O O . VAL A 1 128 ? 8.281 -4.48 -6.203 1 98.88 128 VAL A O 1
ATOM 1025 N N . GLU A 1 129 ? 6.766 -5.992 -5.641 1 98.94 129 GLU A N 1
ATOM 1026 C CA . GLU A 1 129 ? 5.586 -5.164 -5.879 1 98.94 129 GLU A CA 1
ATOM 1027 C C . GLU A 1 129 ? 4.883 -4.812 -4.574 1 98.94 129 GLU A C 1
ATOM 1029 O O . GLU A 1 129 ? 4.648 -5.684 -3.732 1 98.94 129 GLU A O 1
ATOM 1034 N N . THR A 1 130 ? 4.609 -3.545 -4.309 1 98.88 130 THR A N 1
ATOM 1035 C CA . THR A 1 130 ? 3.867 -3.084 -3.143 1 98.88 130 THR A CA 1
ATOM 1036 C C . THR A 1 130 ? 3.039 -1.849 -3.48 1 98.88 130 THR A C 1
ATOM 1038 O O . THR A 1 130 ? 3 -1.417 -4.637 1 98.88 130 THR A O 1
ATOM 1041 N N . GLY A 1 131 ? 2.318 -1.314 -2.516 1 98.88 131 GLY A N 1
ATOM 1042 C CA . GLY A 1 131 ? 1.41 -0.191 -2.68 1 98.88 131 GLY A CA 1
ATOM 1043 C C . GLY A 1 131 ? 0.042 -0.436 -2.072 1 98.88 131 GLY A C 1
ATOM 1044 O O . GLY A 1 131 ? -0.102 -1.259 -1.165 1 98.88 131 GLY A O 1
ATOM 1045 N N . SER A 1 132 ? -0.888 0.352 -2.576 1 98.88 132 SER A N 1
ATOM 1046 C CA . SER A 1 132 ? -2.232 0.306 -2.01 1 98.88 132 SER A CA 1
ATOM 1047 C C . SER A 1 132 ? -3.131 -0.644 -2.793 1 98.88 132 SER A C 1
ATOM 1049 O O . SER A 1 132 ? -4.254 -0.936 -2.371 1 98.88 132 SER A O 1
ATOM 1051 N N . PHE A 1 133 ? -2.729 -1.222 -3.85 1 98.88 133 PHE A N 1
ATOM 1052 C CA . PHE A 1 133 ? -3.523 -1.848 -4.902 1 98.88 133 PHE A CA 1
ATOM 1053 C C . PHE A 1 133 ? -3.891 -3.277 -4.523 1 98.88 133 PHE A C 1
ATOM 1055 O O . PHE A 1 133 ? -3.105 -4.203 -4.734 1 98.88 133 PHE A O 1
ATOM 1062 N N . ASN A 1 134 ? -5.137 -3.467 -4.016 1 98.88 134 ASN A N 1
ATOM 1063 C CA . ASN A 1 134 ? -5.66 -4.824 -3.902 1 98.88 134 ASN A CA 1
ATOM 1064 C C . ASN A 1 134 ? -5.766 -5.5 -5.266 1 98.88 134 ASN A C 1
ATOM 1066 O O . ASN A 1 134 ? -6.008 -4.836 -6.277 1 98.88 134 ASN A O 1
ATOM 1070 N N . TYR A 1 135 ? -5.602 -6.801 -5.242 1 98.88 135 TYR A N 1
ATOM 1071 C CA . TYR A 1 135 ? -5.676 -7.523 -6.508 1 98.88 135 TYR A CA 1
ATOM 1072 C C . TYR A 1 135 ? -7.125 -7.754 -6.918 1 98.88 135 TYR A C 1
ATOM 1074 O O . TYR A 1 135 ? -7.586 -8.898 -6.969 1 98.88 135 TYR A O 1
ATOM 1082 N N . THR A 1 136 ? -7.809 -6.605 -7.281 1 98.75 136 THR A N 1
ATOM 1083 C CA . THR A 1 136 ? -9.242 -6.633 -7.566 1 98.75 136 THR A CA 1
ATOM 1084 C C . THR A 1 136 ? -9.562 -5.812 -8.812 1 98.75 136 THR A C 1
ATOM 1086 O O . THR A 1 136 ? -8.75 -4.992 -9.25 1 98.75 136 THR A O 1
ATOM 1089 N N . VAL A 1 137 ? -10.75 -6.102 -9.297 1 97.88 137 VAL A N 1
ATOM 1090 C CA . VAL A 1 137 ? -11.297 -5.301 -10.383 1 97.88 137 VAL A CA 1
ATOM 1091 C C . VAL A 1 137 ? -11.492 -3.857 -9.922 1 97.88 137 VAL A C 1
ATOM 1093 O O . VAL A 1 137 ? -11.188 -2.916 -10.656 1 97.88 137 VAL A O 1
ATOM 1096 N N . SER A 1 138 ? -11.969 -3.664 -8.711 1 98.31 138 SER A N 1
ATOM 1097 C CA . SER A 1 138 ? -12.234 -2.336 -8.18 1 98.31 138 SER A CA 1
ATOM 1098 C C . SER A 1 138 ? -10.961 -1.507 -8.078 1 98.31 138 SER A C 1
ATOM 1100 O O . SER A 1 138 ? -10.977 -0.301 -8.336 1 98.31 138 SER A O 1
ATOM 1102 N N . ALA A 1 139 ? -9.859 -2.094 -7.719 1 98.81 139 ALA A N 1
ATOM 1103 C CA . ALA A 1 139 ? -8.594 -1.375 -7.605 1 98.81 139 ALA A CA 1
ATOM 1104 C C . ALA A 1 139 ? -8.172 -0.787 -8.953 1 98.81 139 ALA A C 1
ATOM 1106 O O . ALA A 1 139 ? -7.645 0.324 -9.008 1 98.81 139 ALA A O 1
ATOM 1107 N N . GLN A 1 140 ? -8.406 -1.483 -10.031 1 98.75 140 GLN A N 1
ATOM 1108 C CA . GLN A 1 140 ? -8.008 -1.03 -11.359 1 98.75 140 GLN A CA 1
ATOM 1109 C C . GLN A 1 140 ? -8.961 0.042 -11.883 1 98.75 140 GLN A C 1
ATOM 1111 O O . GLN A 1 140 ? -8.523 1.021 -12.492 1 98.75 140 GLN A O 1
ATOM 1116 N N . HIS A 1 141 ? -10.25 -0.153 -11.539 1 98.25 141 HIS A N 1
ATOM 1117 C CA . HIS A 1 141 ? -11.188 0.593 -12.367 1 98.25 141 HIS A CA 1
ATOM 1118 C C . HIS A 1 141 ? -11.922 1.65 -11.547 1 98.25 141 HIS A C 1
ATOM 1120 O O . HIS A 1 141 ? -12.375 2.66 -12.094 1 98.25 141 HIS A O 1
ATOM 1126 N N . TYR A 1 142 ? -12.047 1.465 -10.266 1 98.44 142 TYR A N 1
ATOM 1127 C CA . TYR A 1 142 ? -12.992 2.293 -9.523 1 98.44 142 TYR A CA 1
ATOM 1128 C C . TYR A 1 142 ? -12.312 2.998 -8.359 1 98.44 142 TYR A C 1
ATOM 1130 O O . TYR A 1 142 ? -12.898 3.883 -7.734 1 98.44 142 TYR A O 1
ATOM 1138 N N . ASN A 1 143 ? -11.109 2.582 -8.047 1 98.81 143 ASN A N 1
ATOM 1139 C CA . ASN A 1 143 ? -10.375 3.164 -6.93 1 98.81 143 ASN A CA 1
ATOM 1140 C C . ASN A 1 143 ? -9.211 4.023 -7.41 1 98.81 143 ASN A C 1
ATOM 1142 O O . ASN A 1 143 ? -8.828 3.967 -8.578 1 98.81 143 ASN A O 1
ATOM 1146 N N . ALA A 1 144 ? -8.711 4.855 -6.535 1 98.81 144 ALA A N 1
ATOM 1147 C CA . ALA A 1 144 ? -7.402 5.484 -6.68 1 98.81 144 ALA A CA 1
ATOM 1148 C C . ALA A 1 144 ? -6.344 4.738 -5.875 1 98.81 144 ALA A C 1
ATOM 1150 O O . ALA A 1 144 ? -6.406 4.695 -4.645 1 98.81 144 ALA A O 1
ATOM 1151 N N . GLU A 1 145 ? -5.461 4.141 -6.594 1 98.81 145 GLU A N 1
ATOM 1152 C CA . GLU A 1 145 ? -4.426 3.287 -6.016 1 98.81 145 GLU A CA 1
ATOM 1153 C C . GLU A 1 145 ? -3.045 3.652 -6.555 1 98.81 145 GLU A C 1
ATOM 1155 O O . GLU A 1 145 ? -2.93 4.422 -7.512 1 98.81 145 GLU A O 1
ATOM 1160 N N . ASN A 1 146 ? -2.045 3.154 -5.883 1 98.81 146 ASN A N 1
ATOM 1161 C CA . ASN A 1 146 ? -0.697 3.139 -6.441 1 98.81 146 ASN A CA 1
ATOM 1162 C C . ASN A 1 146 ? -0.087 1.741 -6.398 1 98.81 146 ASN A C 1
ATOM 1164 O O . ASN A 1 146 ? -0.382 0.958 -5.496 1 98.81 146 ASN A O 1
ATOM 1168 N N . VAL A 1 147 ? 0.75 1.452 -7.414 1 98.94 147 VAL A N 1
ATOM 1169 C CA . VAL A 1 147 ? 1.584 0.257 -7.484 1 98.94 147 VAL A CA 1
ATOM 1170 C C . VAL A 1 147 ? 3.041 0.656 -7.711 1 98.94 147 VAL A C 1
ATOM 1172 O O . VAL A 1 147 ? 3.34 1.462 -8.594 1 98.94 147 VAL A O 1
ATOM 1175 N N . LEU A 1 148 ? 3.881 0.166 -6.887 1 98.88 148 LEU A N 1
ATOM 1176 C CA . LEU A 1 148 ? 5.32 0.354 -7.027 1 98.88 148 LEU A CA 1
ATOM 1177 C C . LEU A 1 148 ? 6.035 -0.987 -7.164 1 98.88 148 LEU A C 1
ATOM 1179 O O . LEU A 1 148 ? 5.852 -1.881 -6.336 1 98.88 148 LEU A O 1
ATOM 1183 N N . ILE A 1 149 ? 6.766 -1.176 -8.258 1 98.81 149 ILE A N 1
ATOM 1184 C CA . ILE A 1 149 ? 7.562 -2.371 -8.523 1 98.81 149 ILE A CA 1
ATOM 1185 C C . ILE A 1 149 ? 9.047 -2.014 -8.5 1 98.81 149 ILE A C 1
ATOM 1187 O O . ILE A 1 149 ? 9.5 -1.156 -9.266 1 98.81 149 ILE A O 1
ATOM 1191 N N . ILE A 1 150 ? 9.797 -2.641 -7.633 1 98.5 150 ILE A N 1
ATOM 1192 C CA . ILE A 1 150 ? 11.211 -2.334 -7.473 1 98.5 150 ILE A CA 1
ATOM 1193 C C . ILE A 1 150 ? 12.039 -3.59 -7.723 1 98.5 150 ILE A C 1
ATOM 1195 O O . ILE A 1 150 ? 11.773 -4.645 -7.145 1 98.5 150 ILE A O 1
ATOM 1199 N N . HIS A 1 151 ? 13.031 -3.48 -8.547 1 97.38 151 HIS A N 1
ATOM 1200 C CA . HIS A 1 151 ? 13.945 -4.566 -8.875 1 97.38 151 HIS A CA 1
ATOM 1201 C C . HIS A 1 151 ? 15.211 -4.5 -8.023 1 97.38 151 HIS A C 1
ATOM 1203 O O . HIS A 1 151 ? 16.234 -3.992 -8.469 1 97.38 151 HIS A O 1
ATOM 1209 N N . ASN A 1 152 ? 15.086 -5.062 -6.824 1 96.88 152 ASN A N 1
ATOM 1210 C CA . ASN A 1 152 ? 16.188 -5.004 -5.871 1 96.88 152 ASN A CA 1
ATOM 1211 C C . ASN A 1 152 ? 16.203 -6.223 -4.953 1 96.88 152 ASN A C 1
ATOM 1213 O O . ASN A 1 152 ? 15.273 -6.422 -4.168 1 96.88 152 ASN A O 1
ATOM 1217 N N . LYS A 1 153 ? 17.328 -6.988 -4.91 1 96.44 153 LYS A N 1
ATOM 1218 C CA . LYS A 1 153 ? 17.422 -8.25 -4.184 1 96.44 153 LYS A CA 1
ATOM 1219 C C . LYS A 1 153 ? 17.375 -8.016 -2.676 1 96.44 153 LYS A C 1
ATOM 1221 O O . LYS A 1 153 ? 16.75 -8.781 -1.944 1 96.44 153 LYS A O 1
ATOM 1226 N N . THR A 1 154 ? 18.047 -6.996 -2.223 1 96.31 154 THR A N 1
ATOM 1227 C CA . THR A 1 154 ? 18.109 -6.746 -0.787 1 96.31 154 THR A CA 1
ATOM 1228 C C . THR A 1 154 ? 16.734 -6.402 -0.242 1 96.31 154 THR A C 1
ATOM 1230 O O . THR A 1 154 ? 16.312 -6.93 0.794 1 96.31 154 THR A O 1
ATOM 1233 N N . LEU A 1 155 ? 16.016 -5.52 -0.953 1 97.44 155 LEU A N 1
ATOM 1234 C CA . LEU A 1 155 ? 14.648 -5.203 -0.554 1 97.44 155 LEU A CA 1
ATOM 1235 C C . LEU A 1 155 ? 13.766 -6.441 -0.609 1 97.44 155 LEU A C 1
ATOM 1237 O O . LEU A 1 155 ? 12.977 -6.688 0.305 1 97.44 155 LEU A O 1
ATOM 1241 N N . ALA A 1 156 ? 13.93 -7.191 -1.65 1 98.31 156 ALA A N 1
ATOM 1242 C CA . ALA A 1 156 ? 13.133 -8.406 -1.823 1 98.31 156 ALA A CA 1
ATOM 1243 C C . ALA A 1 156 ? 13.336 -9.367 -0.655 1 98.31 156 ALA A C 1
ATOM 1245 O O . ALA A 1 156 ? 12.383 -9.984 -0.181 1 98.31 156 ALA A O 1
ATOM 1246 N N . HIS A 1 157 ? 14.516 -9.453 -0.177 1 98.19 157 HIS A N 1
ATOM 1247 C CA . HIS A 1 157 ? 14.805 -10.352 0.937 1 98.19 157 HIS A CA 1
ATOM 1248 C C . HIS A 1 157 ? 14.109 -9.883 2.211 1 98.19 157 HIS A C 1
ATOM 1250 O O . HIS A 1 157 ? 13.688 -10.703 3.029 1 98.19 157 HIS A O 1
ATOM 1256 N N . ARG A 1 158 ? 14.008 -8.586 2.385 1 98.19 158 ARG A N 1
ATOM 1257 C CA . ARG A 1 158 ? 13.297 -8.07 3.553 1 98.19 158 ARG A CA 1
ATOM 1258 C C . ARG A 1 158 ? 11.812 -8.406 3.49 1 98.19 158 ARG A C 1
ATOM 1260 O O . ARG A 1 158 ? 11.227 -8.836 4.484 1 98.19 158 ARG A O 1
ATOM 1267 N N . TYR A 1 159 ? 11.234 -8.203 2.35 1 98.81 159 TYR A N 1
ATOM 1268 C CA . TYR A 1 159 ? 9.828 -8.539 2.182 1 98.81 159 TYR A CA 1
ATOM 1269 C C . TYR A 1 159 ? 9.609 -10.047 2.281 1 98.81 159 TYR A C 1
ATOM 1271 O O . TYR A 1 159 ? 8.602 -10.5 2.824 1 98.81 159 TYR A O 1
ATOM 1279 N N . LEU A 1 160 ? 10.547 -10.797 1.769 1 98.88 160 LEU A N 1
ATOM 1280 C CA . LEU A 1 160 ? 10.438 -12.25 1.825 1 98.88 160 LEU A CA 1
ATOM 1281 C C . LEU A 1 160 ? 10.508 -12.75 3.266 1 98.88 160 LEU A C 1
ATOM 1283 O O . LEU A 1 160 ? 9.773 -13.664 3.646 1 98.88 160 LEU A O 1
ATOM 1287 N N . ALA A 1 161 ? 11.398 -12.172 4.02 1 98.69 161 ALA A N 1
ATOM 1288 C CA . ALA A 1 161 ? 11.477 -12.531 5.434 1 98.69 161 ALA A CA 1
ATOM 1289 C C . ALA A 1 161 ? 10.141 -12.297 6.129 1 98.69 161 ALA A C 1
ATOM 1291 O O . ALA A 1 161 ? 9.695 -13.125 6.93 1 98.69 161 ALA A O 1
ATOM 1292 N N . ASN A 1 162 ? 9.523 -11.18 5.844 1 98.69 162 ASN A N 1
ATOM 1293 C CA . ASN A 1 162 ? 8.203 -10.938 6.414 1 98.69 162 ASN A CA 1
ATOM 1294 C C . ASN A 1 162 ? 7.168 -11.93 5.891 1 98.69 162 ASN A C 1
ATOM 1296 O O . ASN A 1 162 ? 6.27 -12.336 6.629 1 98.69 162 ASN A O 1
ATOM 1300 N N . TRP A 1 163 ? 7.277 -12.242 4.617 1 98.88 163 TRP A N 1
ATOM 1301 C CA . TRP A 1 163 ? 6.367 -13.234 4.059 1 98.88 163 TRP A CA 1
ATOM 1302 C C . TRP A 1 163 ? 6.438 -14.539 4.848 1 98.88 163 TRP A C 1
ATOM 1304 O O . TRP A 1 163 ? 5.406 -15.086 5.242 1 98.88 163 TRP A O 1
ATOM 1314 N N . TYR A 1 164 ? 7.609 -15 5.098 1 98.81 164 TYR A N 1
ATOM 1315 C CA . TYR A 1 164 ? 7.781 -16.266 5.809 1 98.81 164 TYR A CA 1
ATOM 1316 C C . TYR A 1 164 ? 7.293 -16.141 7.25 1 98.81 164 TYR A C 1
ATOM 1318 O O . TYR A 1 164 ? 6.738 -17.094 7.801 1 98.81 164 TYR A O 1
ATOM 1326 N N . ARG A 1 165 ? 7.551 -15.039 7.82 1 98.44 165 ARG A N 1
ATOM 1327 C CA . ARG A 1 165 ? 7.031 -14.828 9.172 1 98.44 165 ARG A CA 1
ATOM 1328 C C . ARG A 1 165 ? 5.516 -14.969 9.203 1 98.44 165 ARG A C 1
ATOM 1330 O O . ARG A 1 165 ? 4.965 -15.602 10.102 1 98.44 165 ARG A O 1
ATOM 1337 N N . ARG A 1 166 ? 4.875 -14.352 8.211 1 98.62 166 ARG A N 1
ATOM 1338 C CA . ARG A 1 166 ? 3.418 -14.414 8.164 1 98.62 166 ARG A CA 1
ATOM 1339 C C . ARG A 1 166 ? 2.941 -15.812 7.801 1 98.62 166 ARG A C 1
ATOM 1341 O O . ARG A 1 166 ? 1.909 -16.266 8.297 1 98.62 166 ARG A O 1
ATOM 1348 N N . GLN A 1 167 ? 3.666 -16.469 6.961 1 98.75 167 GLN A N 1
ATOM 1349 C CA . GLN A 1 167 ? 3.307 -17.844 6.609 1 98.75 167 GLN A CA 1
ATOM 1350 C C . GLN A 1 167 ? 3.303 -18.75 7.844 1 98.75 167 GLN A C 1
ATOM 1352 O O . GLN A 1 167 ? 2.393 -19.562 8.023 1 98.75 167 GLN A O 1
ATOM 1357 N N . LYS A 1 168 ? 4.301 -18.562 8.617 1 98.38 168 LYS A N 1
ATOM 1358 C CA . LYS A 1 168 ? 4.418 -19.359 9.836 1 98.38 168 LYS A CA 1
ATOM 1359 C C . LYS A 1 168 ? 3.211 -19.156 10.75 1 98.38 168 LYS A C 1
ATOM 1361 O O . LYS A 1 168 ? 2.795 -20.078 11.453 1 98.38 168 LYS A O 1
ATOM 1366 N N . ALA A 1 169 ? 2.648 -18.016 10.664 1 98.12 169 ALA A N 1
ATOM 1367 C CA . ALA A 1 169 ? 1.514 -17.672 11.516 1 98.12 169 ALA A CA 1
ATOM 1368 C C . ALA A 1 169 ? 0.191 -17.922 10.797 1 98.12 169 ALA A C 1
ATOM 1370 O O . ALA A 1 169 ? -0.864 -17.469 11.25 1 98.12 169 ALA A O 1
ATOM 1371 N N . SER A 1 170 ? 0.233 -18.531 9.648 1 98.62 170 SER A N 1
ATOM 1372 C CA . SER A 1 170 ? -0.939 -18.812 8.82 1 98.62 170 SER A CA 1
ATOM 1373 C C . SER A 1 170 ? -1.197 -20.297 8.703 1 98.62 170 SER A C 1
ATOM 1375 O O . SER A 1 170 ? -0.416 -21.109 9.211 1 98.62 170 SER A O 1
ATOM 1377 N N . LYS A 1 171 ? -2.342 -20.688 8.164 1 98.31 171 LYS A N 1
ATOM 1378 C CA . LYS A 1 171 ? -2.656 -22.094 7.977 1 98.31 171 LYS A CA 1
ATOM 1379 C C . LYS A 1 171 ? -2.883 -22.422 6.504 1 98.31 171 LYS A C 1
ATOM 1381 O O . LYS A 1 171 ? -3.551 -21.656 5.789 1 98.31 171 LYS A O 1
ATOM 1386 N N . LEU A 1 172 ? -2.281 -23.453 6.047 1 98.19 172 LEU A N 1
ATOM 1387 C CA . LEU A 1 172 ? -2.48 -23.922 4.68 1 98.19 172 LEU A CA 1
ATOM 1388 C C . LEU A 1 172 ? -3.924 -24.359 4.457 1 98.19 172 LEU A C 1
ATOM 1390 O O . LEU A 1 172 ? -4.48 -25.094 5.273 1 98.19 172 LEU A O 1
ATOM 1394 N N . VAL A 1 173 ? -4.508 -23.859 3.354 1 96.88 173 VAL A N 1
ATOM 1395 C CA . VAL A 1 173 ? -5.879 -24.234 3.039 1 96.88 173 VAL A CA 1
ATOM 1396 C C . VAL A 1 173 ? -5.883 -25.469 2.127 1 96.88 173 VAL A C 1
ATOM 1398 O O . VAL A 1 173 ? -5.402 -25.406 0.994 1 96.88 173 VAL A O 1
ATOM 1401 N N . LYS A 1 174 ? -6.27 -26.656 2.537 1 86.75 174 LYS A N 1
ATOM 1402 C CA . LYS A 1 174 ? -6.195 -27.938 1.821 1 86.75 174 LYS A CA 1
ATOM 1403 C C . LYS A 1 174 ? -7.414 -28.141 0.924 1 86.75 174 LYS A C 1
ATOM 1405 O O . LYS A 1 174 ? -7.324 -28.781 -0.117 1 86.75 174 LYS A O 1
ATOM 1410 N N . LYS A 1 175 ? -8.617 -27.703 1.464 1 74.56 175 LYS A N 1
ATOM 1411 C CA . LYS A 1 175 ? -9.789 -28.047 0.665 1 74.56 175 LYS A CA 1
ATOM 1412 C C . LYS A 1 175 ? -10.609 -26.797 0.336 1 74.56 175 LYS A C 1
ATOM 1414 O O . LYS A 1 175 ? -10.719 -25.891 1.159 1 74.56 175 LYS A O 1
ATOM 1419 N N . TYR A 1 176 ? -10.648 -26.531 -0.968 1 67.06 176 TYR A N 1
ATOM 1420 C CA . TYR A 1 176 ? -11.68 -25.594 -1.397 1 67.06 176 TYR A CA 1
ATOM 1421 C C . TYR A 1 176 ? -12.781 -26.312 -2.176 1 67.06 176 TYR A C 1
ATOM 1423 O O . TYR A 1 176 ? -12.5 -27.234 -2.951 1 67.06 176 TYR A O 1
ATOM 1431 N N . MET B 1 1 ? -32.375 15.039 -47.938 1 33 1 MET B N 1
ATOM 1432 C CA . MET B 1 1 ? -32.062 14.742 -46.531 1 33 1 MET B CA 1
ATOM 1433 C C . MET B 1 1 ? -30.562 14.5 -46.344 1 33 1 MET B C 1
ATOM 1435 O O . MET B 1 1 ? -30.016 13.555 -46.906 1 33 1 MET B O 1
ATOM 1439 N N . LYS B 1 2 ? -29.75 15.617 -46.156 1 38.5 2 LYS B N 1
ATOM 1440 C CA . LYS B 1 2 ? -28.297 15.625 -45.969 1 38.5 2 LYS B CA 1
ATOM 1441 C C . LYS B 1 2 ? -27.875 14.734 -44.781 1 38.5 2 LYS B C 1
ATOM 1443 O O . LYS B 1 2 ? -28.375 14.906 -43.688 1 38.5 2 LYS B O 1
ATOM 1448 N N . LYS B 1 3 ? -27.406 13.492 -45.031 1 41.91 3 LYS B N 1
ATOM 1449 C CA . LYS B 1 3 ? -26.781 12.562 -44.094 1 41.91 3 LYS B CA 1
ATOM 1450 C C . LYS B 1 3 ? -25.656 13.242 -43.312 1 41.91 3 LYS B C 1
ATOM 1452 O O . LYS B 1 3 ? -24.703 13.758 -43.875 1 41.91 3 LYS B O 1
ATOM 1457 N N . CYS B 1 4 ? -25.891 13.859 -42.188 1 40.22 4 CYS B N 1
ATOM 1458 C CA . CYS B 1 4 ? -24.891 14.344 -41.25 1 40.22 4 CYS B CA 1
ATOM 1459 C C . CYS B 1 4 ? -23.984 13.203 -40.781 1 40.22 4 CYS B C 1
ATOM 1461 O O . CYS B 1 4 ? -24.453 12.258 -40.125 1 40.22 4 CYS B O 1
ATOM 1463 N N . LEU B 1 5 ? -22.984 12.859 -41.5 1 42.78 5 LEU B N 1
ATOM 1464 C CA . LEU B 1 5 ? -21.969 11.938 -41.031 1 42.78 5 LEU B CA 1
ATOM 1465 C C . LEU B 1 5 ? -21.344 12.453 -39.719 1 42.78 5 LEU B C 1
ATOM 1467 O O . LEU B 1 5 ? -20.781 13.555 -39.719 1 42.78 5 LEU B O 1
ATOM 1471 N N . PHE B 1 6 ? -21.875 12.172 -38.531 1 44.12 6 PHE B N 1
ATOM 1472 C CA . PHE B 1 6 ? -21.219 12.469 -37.281 1 44.12 6 PHE B CA 1
ATOM 1473 C C . PHE B 1 6 ? -19.859 11.789 -37.188 1 44.12 6 PHE B C 1
ATOM 1475 O O . PHE B 1 6 ? -19.734 10.594 -37.469 1 44.12 6 PHE B O 1
ATOM 1482 N N . PRO B 1 7 ? -18.781 12.57 -37.25 1 48.72 7 PRO B N 1
ATOM 1483 C CA . PRO B 1 7 ? -17.484 11.922 -37 1 48.72 7 PRO B CA 1
ATOM 1484 C C . PRO B 1 7 ? -17.422 11.219 -35.656 1 48.72 7 PRO B C 1
ATOM 1486 O O . PRO B 1 7 ? -17.938 11.734 -34.656 1 48.72 7 PRO B O 1
ATOM 1489 N N . ASN B 1 8 ? -17.422 9.938 -35.531 1 46.09 8 ASN B N 1
ATOM 1490 C CA . ASN B 1 8 ? -17.109 9.172 -34.344 1 46.09 8 ASN B CA 1
ATOM 1491 C C . ASN B 1 8 ? -15.766 9.578 -33.75 1 46.09 8 ASN B C 1
ATOM 1493 O O . ASN B 1 8 ? -14.727 9.406 -34.375 1 46.09 8 ASN B O 1
ATOM 1497 N N . PHE B 1 9 ? -15.688 10.57 -32.906 1 44.22 9 PHE B N 1
ATOM 1498 C CA . PHE B 1 9 ? -14.469 10.859 -32.156 1 44.22 9 PHE B CA 1
ATOM 1499 C C . PHE B 1 9 ? -14.102 9.695 -31.25 1 44.22 9 PHE B C 1
ATOM 1501 O O . PHE B 1 9 ? -14.82 9.398 -30.297 1 44.22 9 PHE B O 1
ATOM 1508 N N . LEU B 1 10 ? -13.328 8.789 -31.719 1 40.84 10 LEU B N 1
ATOM 1509 C CA . LEU B 1 10 ? -12.695 7.781 -30.875 1 40.84 10 LEU B CA 1
ATOM 1510 C C . LEU B 1 10 ? -11.844 8.438 -29.797 1 40.84 10 LEU B C 1
ATOM 1512 O O . LEU B 1 10 ? -10.828 9.07 -30.094 1 40.84 10 LEU B O 1
ATOM 1516 N N . PHE B 1 11 ? -12.375 8.734 -28.688 1 41.75 11 PHE B N 1
ATOM 1517 C CA . PHE B 1 11 ? -11.578 9.133 -27.531 1 41.75 11 PHE B CA 1
ATOM 1518 C C . PHE B 1 11 ? -10.539 8.07 -27.203 1 41.75 11 PHE B C 1
ATOM 1520 O O . PHE B 1 11 ? -10.883 6.988 -26.719 1 41.75 11 PHE B O 1
ATOM 1527 N N . PHE B 1 12 ? -9.445 8.117 -27.844 1 39.34 12 PHE B N 1
ATOM 1528 C CA . PHE B 1 12 ? -8.336 7.262 -27.438 1 39.34 12 PHE B CA 1
ATOM 1529 C C . PHE B 1 12 ? -7.898 7.582 -26.016 1 39.34 12 PHE B C 1
ATOM 1531 O O . PHE B 1 12 ? -7.305 8.633 -25.766 1 39.34 12 PHE B O 1
ATOM 1538 N N . VAL B 1 13 ? -8.562 7.074 -25.062 1 45.78 13 VAL B N 1
ATOM 1539 C CA . VAL B 1 13 ? -8.023 7.152 -23.719 1 45.78 13 VAL B CA 1
ATOM 1540 C C . VAL B 1 13 ? -6.613 6.566 -23.688 1 45.78 13 VAL B C 1
ATOM 1542 O O . VAL B 1 13 ? -6.434 5.355 -23.828 1 45.78 13 VAL B O 1
ATOM 1545 N N . PHE B 1 14 ? -5.645 7.363 -24 1 46.25 14 PHE B N 1
ATOM 1546 C CA . PHE B 1 14 ? -4.258 6.926 -23.875 1 46.25 14 PHE B CA 1
ATOM 1547 C C . PHE B 1 14 ? -3.967 6.422 -22.469 1 46.25 14 PHE B C 1
ATOM 1549 O O . PHE B 1 14 ? -3.857 7.215 -21.531 1 46.25 14 PHE B O 1
ATOM 1556 N N . VAL B 1 15 ? -4.301 5.199 -22.297 1 53.81 15 VAL B N 1
ATOM 1557 C CA . VAL B 1 15 ? -3.848 4.559 -21.078 1 53.81 15 VAL B CA 1
ATOM 1558 C C . VAL B 1 15 ? -2.322 4.59 -21 1 53.81 15 VAL B C 1
ATOM 1560 O O . VAL B 1 15 ? -1.644 4.062 -21.891 1 53.81 15 VAL B O 1
ATOM 1563 N N . THR B 1 16 ? -1.784 5.57 -20.328 1 65.31 16 THR B N 1
ATOM 1564 C CA . THR B 1 16 ? -0.333 5.688 -20.234 1 65.31 16 THR B CA 1
ATOM 1565 C C . THR B 1 16 ? 0.252 4.535 -19.422 1 65.31 16 THR B C 1
ATOM 1567 O O . THR B 1 16 ? -0.391 4.031 -18.5 1 65.31 16 THR B O 1
ATOM 1570 N N . SER B 1 17 ? 1.207 3.863 -19.906 1 73 17 SER B N 1
ATOM 1571 C CA . SER B 1 17 ? 1.985 2.801 -19.281 1 73 17 SER B CA 1
ATOM 1572 C C . SER B 1 17 ? 2.666 3.293 -18.016 1 73 17 SER B C 1
ATOM 1574 O O . SER B 1 17 ? 2.793 4.5 -17.797 1 73 17 SER B O 1
ATOM 1576 N N . ALA B 1 18 ? 3.037 2.34 -17.234 1 80.75 18 ALA B N 1
ATOM 1577 C CA . ALA B 1 18 ? 3.828 2.656 -16.047 1 80.75 18 ALA B CA 1
ATOM 1578 C C . ALA B 1 18 ? 5.086 3.438 -16.422 1 80.75 18 ALA B C 1
ATOM 1580 O O . ALA B 1 18 ? 5.641 3.25 -17.5 1 80.75 18 ALA B O 1
ATOM 1581 N N . GLN B 1 19 ? 5.512 4.297 -15.562 1 78.31 19 GLN B N 1
ATOM 1582 C CA . GLN B 1 19 ? 6.75 5.047 -15.742 1 78.31 19 GLN B CA 1
ATOM 1583 C C . GLN B 1 19 ? 7.934 4.316 -15.109 1 78.31 19 GLN B C 1
ATOM 1585 O O . GLN B 1 19 ? 7.938 4.066 -13.898 1 78.31 19 GLN B O 1
ATOM 1590 N N . ALA B 1 20 ? 8.828 3.852 -15.914 1 84 20 ALA B N 1
ATOM 1591 C CA . ALA B 1 20 ? 10.031 3.166 -15.461 1 84 20 ALA B CA 1
ATOM 1592 C C . ALA B 1 20 ? 11.18 4.156 -15.242 1 84 20 ALA B C 1
ATOM 1594 O O . ALA B 1 20 ? 11.312 5.129 -15.984 1 84 20 ALA B O 1
ATOM 1595 N N . SER B 1 21 ? 11.906 3.977 -14.133 1 87.69 21 SER B N 1
ATOM 1596 C CA . SER B 1 21 ? 13.078 4.805 -13.859 1 87.69 21 SER B CA 1
ATOM 1597 C C . SER B 1 21 ? 14.102 4.051 -13.016 1 87.69 21 SER B C 1
ATOM 1599 O O . SER B 1 21 ? 13.891 2.887 -12.672 1 87.69 21 SER B O 1
ATOM 1601 N N . VAL B 1 22 ? 15.234 4.637 -12.836 1 85.5 22 VAL B N 1
ATOM 1602 C CA . VAL B 1 22 ? 16.328 4.074 -12.039 1 85.5 22 VAL B CA 1
ATOM 1603 C C . VAL B 1 22 ? 16.594 4.969 -10.828 1 85.5 22 VAL B C 1
ATOM 1605 O O . VAL B 1 22 ? 16.594 6.199 -10.945 1 85.5 22 VAL B O 1
ATOM 1608 N N . PHE B 1 23 ? 16.828 4.297 -9.734 1 89.06 23 PHE B N 1
ATOM 1609 C CA . PHE B 1 23 ? 17.172 5.082 -8.555 1 89.06 23 PHE B CA 1
ATOM 1610 C C . PHE B 1 23 ? 18.562 5.684 -8.688 1 89.06 23 PHE B C 1
ATOM 1612 O O . PHE B 1 23 ? 19.484 5.031 -9.195 1 89.06 23 PHE B O 1
ATOM 1619 N N . GLN B 1 24 ? 18.609 6.914 -8.258 1 83.31 24 GLN B N 1
ATOM 1620 C CA . GLN B 1 24 ? 19.922 7.527 -8.148 1 83.31 24 GLN B CA 1
ATOM 1621 C C . GLN B 1 24 ? 20.812 6.738 -7.195 1 83.31 24 GLN B C 1
ATOM 1623 O O . GLN B 1 24 ? 20.328 6.098 -6.266 1 83.31 24 GLN B O 1
ATOM 1628 N N . ARG B 1 25 ? 22.047 6.902 -7.461 1 79.94 25 ARG B N 1
ATOM 1629 C CA . ARG B 1 25 ? 23 6.242 -6.59 1 79.94 25 ARG B CA 1
ATOM 1630 C C . ARG B 1 25 ? 22.844 6.695 -5.145 1 79.94 25 ARG B C 1
ATOM 1632 O O . ARG B 1 25 ? 22.672 7.887 -4.879 1 79.94 25 ARG B O 1
ATOM 1639 N N . GLY B 1 26 ? 22.812 5.746 -4.273 1 81.25 26 GLY B N 1
ATOM 1640 C CA . GLY B 1 26 ? 22.797 6.059 -2.852 1 81.25 26 GLY B CA 1
ATOM 1641 C C . GLY B 1 26 ? 21.406 6.336 -2.312 1 81.25 26 GLY B C 1
ATOM 1642 O O . GLY B 1 26 ? 21.266 6.793 -1.178 1 81.25 26 GLY B O 1
ATOM 1643 N N . THR B 1 27 ? 20.438 6.043 -3.154 1 91.12 27 THR B N 1
ATOM 1644 C CA . THR B 1 27 ? 19.078 6.25 -2.662 1 91.12 27 THR B CA 1
ATOM 1645 C C . THR B 1 27 ? 18.812 5.363 -1.452 1 91.12 27 THR B C 1
ATOM 1647 O O . THR B 1 27 ? 18.969 4.141 -1.517 1 91.12 27 THR B O 1
ATOM 1650 N N . TYR B 1 28 ? 18.406 6.047 -0.434 1 92.81 28 TYR B N 1
ATOM 1651 C CA . TYR B 1 28 ? 18.125 5.426 0.857 1 92.81 28 TYR B CA 1
ATOM 1652 C C . TYR B 1 28 ? 16.656 5.047 0.977 1 92.81 28 TYR B C 1
ATOM 1654 O O . TYR B 1 28 ? 15.789 5.734 0.437 1 92.81 28 TYR B O 1
ATOM 1662 N N . TYR B 1 29 ? 16.484 3.891 1.647 1 97.19 29 TYR B N 1
ATOM 1663 C CA . TYR B 1 29 ? 15.094 3.518 1.937 1 97.19 29 TYR B CA 1
ATOM 1664 C C . TYR B 1 29 ? 14.984 2.852 3.303 1 97.19 29 TYR B C 1
ATOM 1666 O O . TYR B 1 29 ? 15.984 2.385 3.855 1 97.19 29 TYR B O 1
ATOM 1674 N N . GLU B 1 30 ? 13.797 2.924 3.893 1 97.88 30 GLU B N 1
ATOM 1675 C CA . GLU B 1 30 ? 13.406 2.207 5.102 1 97.88 30 GLU B CA 1
ATOM 1676 C C . GLU B 1 30 ? 12.141 1.377 4.859 1 97.88 30 GLU B C 1
ATOM 1678 O O . GLU B 1 30 ? 11.227 1.82 4.168 1 97.88 30 GLU B O 1
ATOM 1683 N N . VAL B 1 31 ? 12.172 0.229 5.426 1 98.5 31 VAL B N 1
ATOM 1684 C CA . VAL B 1 31 ? 10.992 -0.625 5.328 1 98.5 31 VAL B CA 1
ATOM 1685 C C . VAL B 1 31 ? 10.641 -1.178 6.711 1 98.5 31 VAL B C 1
ATOM 1687 O O . VAL B 1 31 ? 11.531 -1.483 7.508 1 98.5 31 VAL B O 1
ATOM 1690 N N . CYS B 1 32 ? 9.367 -1.227 6.996 1 98.38 32 CYS B N 1
ATOM 1691 C CA . CYS B 1 32 ? 8.914 -1.837 8.242 1 98.38 32 CYS B CA 1
ATOM 1692 C C . CYS B 1 32 ? 7.605 -2.586 8.039 1 98.38 32 CYS B C 1
ATOM 1694 O O . CYS B 1 32 ? 6.906 -2.363 7.051 1 98.38 32 CYS B O 1
ATOM 1696 N N . PHE B 1 33 ? 7.359 -3.5 8.961 1 98.75 33 PHE B N 1
ATOM 1697 C CA . PHE B 1 33 ? 6.195 -4.375 8.898 1 98.75 33 PHE B CA 1
ATOM 1698 C C . PHE B 1 33 ? 5.488 -4.43 10.25 1 98.75 33 PHE B C 1
ATOM 1700 O O . PHE B 1 33 ? 6.141 -4.477 11.297 1 98.75 33 PHE B O 1
ATOM 1707 N N . THR B 1 34 ? 4.195 -4.344 10.141 1 98.5 34 THR B N 1
ATOM 1708 C CA . THR B 1 34 ? 3.404 -4.535 11.352 1 98.5 34 THR B CA 1
ATOM 1709 C C . THR B 1 34 ? 2.844 -5.953 11.414 1 98.5 34 THR B C 1
ATOM 1711 O O . THR B 1 34 ? 2.709 -6.621 10.383 1 98.5 34 THR B O 1
ATOM 1714 N N . PRO B 1 35 ? 2.541 -6.477 12.617 1 97.31 35 PRO B N 1
ATOM 1715 C CA . PRO B 1 35 ? 2.559 -5.723 13.875 1 97.31 35 PRO B CA 1
ATOM 1716 C C . PRO B 1 35 ? 3.904 -5.801 14.586 1 97.31 35 PRO B C 1
ATOM 1718 O O . PRO B 1 35 ? 4.02 -5.375 15.742 1 97.31 35 PRO B O 1
ATOM 1721 N N . TYR B 1 36 ? 4.895 -6.176 13.969 1 94.62 36 TYR B N 1
ATOM 1722 C CA . TYR B 1 36 ? 6.137 -6.531 14.648 1 94.62 36 TYR B CA 1
ATOM 1723 C C . TYR B 1 36 ? 7.016 -5.305 14.852 1 94.62 36 TYR B C 1
ATOM 1725 O O . TYR B 1 36 ? 7.914 -5.309 15.695 1 94.62 36 TYR B O 1
ATOM 1733 N N . GLN B 1 37 ? 6.828 -4.367 14.055 1 97.94 37 GLN B N 1
ATOM 1734 C CA . GLN B 1 37 ? 7.668 -3.178 14.117 1 97.94 37 GLN B CA 1
ATOM 1735 C C . GLN B 1 37 ? 6.824 -1.918 14.305 1 97.94 37 GLN B C 1
ATOM 1737 O O . GLN B 1 37 ? 5.621 -1.927 14.047 1 97.94 37 GLN B O 1
ATOM 1742 N N . ASN B 1 38 ? 7.441 -0.862 14.82 1 98.38 38 ASN B N 1
ATOM 1743 C CA . ASN B 1 38 ? 6.766 0.409 15.055 1 98.38 38 ASN B CA 1
ATOM 1744 C C . ASN B 1 38 ? 6.75 1.28 13.805 1 98.38 38 ASN B C 1
ATOM 1746 O O . ASN B 1 38 ? 7.453 2.291 13.734 1 98.38 38 ASN B O 1
ATOM 1750 N N . CYS B 1 39 ? 5.863 0.929 12.914 1 98.81 39 CYS B N 1
ATOM 1751 C CA . CYS B 1 39 ? 5.797 1.655 11.648 1 98.81 39 CYS B CA 1
ATOM 1752 C C . CYS B 1 39 ? 5.199 3.043 11.852 1 98.81 39 CYS B C 1
ATOM 1754 O O . CYS B 1 39 ? 5.586 3.994 11.172 1 98.81 39 CYS B O 1
ATOM 1756 N N . THR B 1 40 ? 4.242 3.215 12.766 1 98.88 40 THR B N 1
ATOM 1757 C CA . THR B 1 40 ? 3.762 4.543 13.117 1 98.88 40 THR B CA 1
ATOM 1758 C C . THR B 1 40 ? 4.922 5.445 13.531 1 98.88 40 THR B C 1
ATOM 1760 O O . THR B 1 40 ? 5.016 6.59 13.078 1 98.88 40 THR B O 1
ATOM 1763 N N . GLY B 1 41 ? 5.773 4.918 14.336 1 98.75 41 GLY B N 1
ATOM 1764 C CA . GLY B 1 41 ? 6.934 5.684 14.766 1 98.75 41 GLY B CA 1
ATOM 1765 C C . GLY B 1 41 ? 7.828 6.109 13.617 1 98.75 41 GLY B C 1
ATOM 1766 O O . GLY B 1 41 ? 8.344 7.23 13.609 1 98.75 41 GLY B O 1
ATOM 1767 N N . GLU B 1 42 ? 8.008 5.227 12.656 1 98.75 42 GLU B N 1
ATOM 1768 C CA . GLU B 1 42 ? 8.828 5.555 11.5 1 98.75 42 GLU B CA 1
ATOM 1769 C C . GLU B 1 42 ? 8.188 6.66 10.664 1 98.75 42 GLU B C 1
ATOM 1771 O O . GLU B 1 42 ? 8.883 7.543 10.156 1 98.75 42 GLU B O 1
ATOM 1776 N N . ILE B 1 43 ? 6.895 6.621 10.516 1 98.88 43 ILE B N 1
ATOM 1777 C CA . ILE B 1 43 ? 6.168 7.648 9.781 1 98.88 43 ILE B CA 1
ATOM 1778 C C . ILE B 1 43 ? 6.27 8.984 10.516 1 98.88 43 ILE B C 1
ATOM 1780 O O . ILE B 1 43 ? 6.555 10.016 9.898 1 98.88 43 ILE B O 1
ATOM 1784 N N . VAL B 1 44 ? 6.098 8.938 11.805 1 98.94 44 VAL B N 1
ATOM 1785 C CA . VAL B 1 44 ? 6.195 10.148 12.617 1 98.94 44 VAL B CA 1
ATOM 1786 C C . VAL B 1 44 ? 7.602 10.734 12.508 1 98.94 44 VAL B C 1
ATOM 1788 O O . VAL B 1 44 ? 7.77 11.945 12.375 1 98.94 44 VAL B O 1
ATOM 1791 N N . LYS B 1 45 ? 8.586 9.875 12.602 1 98.75 45 LYS B N 1
ATOM 1792 C CA . LYS B 1 45 ? 9.969 10.328 12.453 1 98.75 45 LYS B CA 1
ATOM 1793 C C . LYS B 1 45 ? 10.18 11.031 11.117 1 98.75 45 LYS B C 1
ATOM 1795 O O . LYS B 1 45 ? 10.805 12.086 11.055 1 98.75 45 LYS B O 1
ATOM 1800 N N . MET B 1 46 ? 9.68 10.469 10.07 1 98.75 46 MET B N 1
ATOM 1801 C CA . MET B 1 46 ? 9.766 11.055 8.734 1 98.75 46 MET B CA 1
ATOM 1802 C C . MET B 1 46 ? 9.094 12.43 8.695 1 98.75 46 MET B C 1
ATOM 1804 O O . MET B 1 46 ? 9.664 13.391 8.18 1 98.75 46 MET B O 1
ATOM 1808 N N . ILE B 1 47 ? 7.918 12.547 9.266 1 98.94 47 ILE B N 1
ATOM 1809 C CA . ILE B 1 47 ? 7.176 13.805 9.312 1 98.94 47 ILE B CA 1
ATOM 1810 C C . ILE B 1 47 ? 7.977 14.852 10.086 1 98.94 47 ILE B C 1
ATOM 1812 O O . ILE B 1 47 ? 8.086 16 9.656 1 98.94 47 ILE B O 1
ATOM 1816 N N . ASN B 1 48 ? 8.547 14.422 11.172 1 98.88 48 ASN B N 1
ATOM 1817 C CA . ASN B 1 48 ? 9.281 15.336 12.039 1 98.88 48 ASN B CA 1
ATOM 1818 C C . ASN B 1 48 ? 10.516 15.898 11.336 1 98.88 48 ASN B C 1
ATOM 1820 O O . ASN B 1 48 ? 11.016 16.953 11.711 1 98.88 48 ASN B O 1
ATOM 1824 N N . GLN B 1 49 ? 10.961 15.266 10.359 1 98.5 49 GLN B N 1
ATOM 1825 C CA . GLN B 1 49 ? 12.172 15.688 9.664 1 98.5 49 GLN B CA 1
ATOM 1826 C C . GLN B 1 49 ? 11.836 16.609 8.492 1 98.5 49 GLN B C 1
ATOM 1828 O O . GLN B 1 49 ? 12.734 17.188 7.875 1 98.5 49 GLN B O 1
ATOM 1833 N N . ALA B 1 50 ? 10.594 16.734 8.172 1 98.88 50 ALA B N 1
ATOM 1834 C CA . ALA B 1 50 ? 10.172 17.562 7.039 1 98.88 50 ALA B CA 1
ATOM 1835 C C . ALA B 1 50 ? 10.57 19.016 7.25 1 98.88 50 ALA B C 1
ATOM 1837 O O . ALA B 1 50 ? 10.461 19.547 8.359 1 98.88 50 ALA B O 1
ATOM 1838 N N . LYS B 1 51 ? 10.93 19.703 6.145 1 98.81 51 LYS B N 1
ATOM 1839 C CA . LYS B 1 51 ? 11.398 21.094 6.242 1 98.81 51 LYS B CA 1
ATOM 1840 C C . LYS B 1 51 ? 10.539 22.016 5.387 1 98.81 51 LYS B C 1
ATOM 1842 O O . LYS B 1 51 ? 10.398 23.203 5.703 1 98.81 51 LYS B O 1
ATOM 1847 N N . GLN B 1 52 ? 9.984 21.547 4.324 1 98.88 52 GLN B N 1
ATOM 1848 C CA . GLN B 1 52 ? 9.336 22.453 3.373 1 98.88 52 GLN B CA 1
ATOM 1849 C C . GLN B 1 52 ? 7.863 22.094 3.195 1 98.88 52 GLN B C 1
ATOM 1851 O O . GLN B 1 52 ? 6.996 22.969 3.275 1 98.88 52 GLN B O 1
ATOM 1856 N N . SER B 1 53 ? 7.594 20.812 2.889 1 98.94 53 SER B N 1
ATOM 1857 C CA . SER B 1 53 ? 6.219 20.469 2.555 1 98.94 53 SER B CA 1
ATOM 1858 C C . SER B 1 53 ? 5.941 19 2.836 1 98.94 53 SER B C 1
ATOM 1860 O O . SER B 1 53 ? 6.859 18.172 2.846 1 98.94 53 SER B O 1
ATOM 1862 N N . ILE B 1 54 ? 4.742 18.688 3.127 1 99 54 ILE B N 1
ATOM 1863 C CA . ILE B 1 54 ? 4.207 17.344 3.225 1 99 54 ILE B CA 1
ATOM 1864 C C . ILE B 1 54 ? 2.885 17.25 2.465 1 99 54 ILE B C 1
ATOM 1866 O O . ILE B 1 54 ? 1.95 18.016 2.744 1 99 54 ILE B O 1
ATOM 1870 N N . TYR B 1 55 ? 2.787 16.391 1.511 1 99 55 TYR B N 1
ATOM 1871 C CA . TYR B 1 55 ? 1.565 16.047 0.791 1 99 55 TYR B CA 1
ATOM 1872 C C . TYR B 1 55 ? 1.057 14.672 1.197 1 99 55 TYR B C 1
ATOM 1874 O O . TYR B 1 55 ? 1.777 13.68 1.08 1 99 55 TYR B O 1
ATOM 1882 N N . VAL B 1 56 ? -0.182 14.609 1.643 1 99 56 VAL B N 1
ATOM 1883 C CA . VAL B 1 56 ? -0.714 13.367 2.189 1 99 56 VAL B CA 1
ATOM 1884 C C . VAL B 1 56 ? -1.9 12.898 1.351 1 99 56 VAL B C 1
ATOM 1886 O O . VAL B 1 56 ? -2.746 13.703 0.957 1 99 56 VAL B O 1
ATOM 1889 N N . GLN B 1 57 ? -1.978 11.641 1.033 1 98.88 57 GLN B N 1
ATOM 1890 C CA . GLN B 1 57 ? -3.16 10.906 0.584 1 98.88 57 GLN B CA 1
ATOM 1891 C C . GLN B 1 57 ? -3.506 9.773 1.545 1 98.88 57 GLN B C 1
ATOM 1893 O O . GLN B 1 57 ? -2.68 8.898 1.797 1 98.88 57 GLN B O 1
ATOM 1898 N N . GLY B 1 58 ? -4.707 9.805 2.045 1 98.62 58 GLY B N 1
ATOM 1899 C CA . GLY B 1 58 ? -5.109 8.758 2.975 1 98.62 58 GLY B CA 1
ATOM 1900 C C . GLY B 1 58 ? -6.508 8.227 2.711 1 98.62 58 GLY B C 1
ATOM 1901 O O . GLY B 1 58 ? -7.363 8.953 2.193 1 98.62 58 GLY B O 1
ATOM 1902 N N . TYR B 1 59 ? -6.746 6.977 3.096 1 98.62 59 TYR B N 1
ATOM 1903 C CA . TYR B 1 59 ? -8.07 6.371 3.115 1 98.62 59 TYR B CA 1
ATOM 1904 C C . TYR B 1 59 ? -8.695 6.465 4.504 1 98.62 59 TYR B C 1
ATOM 1906 O O . TYR B 1 59 ? -9.344 7.461 4.836 1 98.62 59 TYR B O 1
ATOM 1914 N N . SER B 1 60 ? -8.266 5.562 5.359 1 98.06 60 SER B N 1
ATOM 1915 C CA . SER B 1 60 ? -8.625 5.711 6.766 1 98.06 60 SER B CA 1
ATOM 1916 C C . SER B 1 60 ? -7.543 6.457 7.539 1 98.06 60 SER B C 1
ATOM 1918 O O . SER B 1 60 ? -6.352 6.199 7.355 1 98.06 60 SER B O 1
ATOM 1920 N N . PHE B 1 61 ? -7.977 7.426 8.359 1 98.56 61 PHE B N 1
ATOM 1921 C CA . PHE B 1 61 ? -7.043 8.258 9.109 1 98.56 61 PHE B CA 1
ATOM 1922 C C . PHE B 1 61 ? -7.559 8.508 10.523 1 98.56 61 PHE B C 1
ATOM 1924 O O . PHE B 1 61 ? -8.336 9.438 10.75 1 98.56 61 PHE B O 1
ATOM 1931 N N . THR B 1 62 ? -6.988 7.68 11.469 1 98.06 62 THR B N 1
ATOM 1932 C CA . THR B 1 62 ? -7.43 7.805 12.852 1 98.06 62 THR B CA 1
ATOM 1933 C C . THR B 1 62 ? -6.234 7.82 13.797 1 98.06 62 THR B C 1
ATOM 1935 O O . THR B 1 62 ? -6.406 7.746 15.016 1 98.06 62 THR B O 1
ATOM 1938 N N . SER B 1 63 ? -5.066 7.859 13.312 1 98.62 63 SER B N 1
ATOM 1939 C CA . SER B 1 63 ? -3.865 7.82 14.141 1 98.62 63 SER B CA 1
ATOM 1940 C C . SER B 1 63 ? -3.572 9.188 14.758 1 98.62 63 SER B C 1
ATOM 1942 O O . SER B 1 63 ? -3.174 10.117 14.055 1 98.62 63 SER B O 1
ATOM 1944 N N . ASP B 1 64 ? -3.676 9.266 16.031 1 98.5 64 ASP B N 1
ATOM 1945 C CA . ASP B 1 64 ? -3.369 10.516 16.719 1 98.5 64 ASP B CA 1
ATOM 1946 C C . ASP B 1 64 ? -1.893 10.875 16.578 1 98.5 64 ASP B C 1
ATOM 1948 O O . ASP B 1 64 ? -1.557 12.023 16.281 1 98.5 64 ASP B O 1
ATOM 1952 N N . PRO B 1 65 ? -0.973 9.891 16.766 1 98.88 65 PRO B N 1
ATOM 1953 C CA . PRO B 1 65 ? 0.438 10.258 16.641 1 98.88 65 PRO B CA 1
ATOM 1954 C C . PRO B 1 65 ? 0.779 10.844 15.273 1 98.88 65 PRO B C 1
ATOM 1956 O O . PRO B 1 65 ? 1.56 11.797 15.18 1 98.88 65 PRO B O 1
ATOM 1959 N N . ILE B 1 66 ? 0.192 10.32 14.234 1 98.94 66 ILE B N 1
ATOM 1960 C CA . ILE B 1 66 ? 0.49 10.812 12.891 1 98.94 66 ILE B CA 1
ATOM 1961 C C . ILE B 1 66 ? -0.162 12.172 12.68 1 98.94 66 ILE B C 1
ATOM 1963 O O . ILE B 1 66 ? 0.472 13.102 12.172 1 98.94 66 ILE B O 1
ATOM 1967 N N . ALA B 1 67 ? -1.42 12.312 13.125 1 98.94 67 ALA B N 1
ATOM 1968 C CA . ALA B 1 67 ? -2.107 13.602 13.016 1 98.94 67 ALA B CA 1
ATOM 1969 C C . ALA B 1 67 ? -1.367 14.688 13.789 1 98.94 67 ALA B C 1
ATOM 1971 O O . ALA B 1 67 ? -1.154 15.789 13.273 1 98.94 67 ALA B O 1
ATOM 1972 N N . ASN B 1 68 ? -0.967 14.352 14.984 1 98.94 68 ASN B N 1
ATOM 1973 C CA . ASN B 1 68 ? -0.243 15.32 15.805 1 98.94 68 ASN B CA 1
ATOM 1974 C C . ASN B 1 68 ? 1.088 15.711 15.172 1 98.94 68 ASN B C 1
ATOM 1976 O O . ASN B 1 68 ? 1.495 16.875 15.234 1 98.94 68 ASN B O 1
ATOM 1980 N N . ALA B 1 69 ? 1.763 14.758 14.602 1 99 69 ALA B N 1
ATOM 1981 C CA . ALA B 1 69 ? 3.027 15.047 13.938 1 99 69 ALA B CA 1
ATOM 1982 C C . ALA B 1 69 ? 2.822 16.016 12.766 1 99 69 ALA B C 1
ATOM 1984 O O . ALA B 1 69 ? 3.635 16.906 12.547 1 99 69 ALA B O 1
ATOM 1985 N N . LEU B 1 70 ? 1.752 15.82 12.008 1 98.94 70 LEU B N 1
ATOM 1986 C CA . LEU B 1 70 ? 1.45 16.719 10.891 1 98.94 70 LEU B CA 1
ATOM 1987 C C . LEU B 1 70 ? 1.159 18.125 11.383 1 98.94 70 LEU B C 1
ATOM 1989 O O . LEU B 1 70 ? 1.63 19.094 10.797 1 98.94 70 LEU B O 1
ATOM 1993 N N . VAL B 1 71 ? 0.382 18.234 12.461 1 98.94 71 VAL B N 1
ATOM 1994 C CA . VAL B 1 71 ? 0.054 19.547 13.023 1 98.94 71 VAL B CA 1
ATOM 1995 C C . VAL B 1 71 ? 1.325 20.219 13.523 1 98.94 71 VAL B C 1
ATOM 1997 O O . VAL B 1 71 ? 1.523 21.422 13.305 1 98.94 71 VAL B O 1
ATOM 2000 N N . ARG B 1 72 ? 2.189 19.484 14.188 1 98.94 72 ARG B N 1
ATOM 2001 C CA . ARG B 1 72 ? 3.459 20.047 14.648 1 98.94 72 ARG B CA 1
ATOM 2002 C C . ARG B 1 72 ? 4.305 20.516 13.469 1 98.94 72 ARG B C 1
ATOM 2004 O O . ARG B 1 72 ? 4.988 21.531 13.555 1 98.94 72 ARG B O 1
ATOM 2011 N N . ALA B 1 73 ? 4.328 19.719 12.406 1 98.94 73 ALA B N 1
ATOM 2012 C CA . ALA B 1 73 ? 5.059 20.125 11.211 1 98.94 73 ALA B CA 1
ATOM 2013 C C . ALA B 1 73 ? 4.531 21.453 10.68 1 98.94 73 ALA B C 1
ATOM 2015 O O . ALA B 1 73 ? 5.309 22.359 10.352 1 98.94 73 ALA B O 1
ATOM 2016 N N . LYS B 1 74 ? 3.242 21.609 10.617 1 98.88 74 LYS B N 1
ATOM 2017 C CA . LYS B 1 74 ? 2.627 22.859 10.195 1 98.88 74 LYS B CA 1
ATOM 2018 C C . LYS B 1 74 ? 3.072 24.016 11.078 1 98.88 74 LYS B C 1
ATOM 2020 O O . LYS B 1 74 ? 3.416 25.094 10.578 1 98.88 74 LYS B O 1
ATOM 2025 N N . LYS B 1 75 ? 3.076 23.812 12.297 1 98.75 75 LYS B N 1
ATOM 2026 C CA . LYS B 1 75 ? 3.451 24.844 13.258 1 98.75 75 LYS B CA 1
ATOM 2027 C C . LYS B 1 75 ? 4.91 25.25 13.086 1 98.75 75 LYS B C 1
ATOM 2029 O O . LYS B 1 75 ? 5.281 26.391 13.367 1 98.75 75 LYS B O 1
ATOM 2034 N N . ARG B 1 76 ? 5.707 24.359 12.617 1 98.75 76 ARG B N 1
ATOM 2035 C CA . ARG B 1 76 ? 7.109 24.656 12.336 1 98.75 76 ARG B CA 1
ATOM 2036 C C . ARG B 1 76 ? 7.254 25.438 11.039 1 98.75 76 ARG B C 1
ATOM 2038 O O . ARG B 1 76 ? 8.359 25.844 10.68 1 98.75 76 ARG B O 1
ATOM 2045 N N . GLY B 1 77 ? 6.164 25.594 10.312 1 98.75 77 GLY B N 1
ATOM 2046 C CA . GLY B 1 77 ? 6.199 26.359 9.07 1 98.75 77 GLY B CA 1
ATOM 2047 C C . GLY B 1 77 ? 6.211 25.484 7.836 1 98.75 77 GLY B C 1
ATOM 2048 O O . GLY B 1 77 ? 6.359 25.984 6.715 1 98.75 77 GLY B O 1
ATOM 2049 N N . VAL B 1 78 ? 6.109 24.188 7.973 1 98.94 78 VAL B N 1
ATOM 2050 C CA . VAL B 1 78 ? 6.047 23.234 6.859 1 98.94 78 VAL B CA 1
ATOM 2051 C C . VAL B 1 78 ? 4.672 23.297 6.203 1 98.94 78 VAL B C 1
ATOM 2053 O O . VAL B 1 78 ? 3.648 23.344 6.895 1 98.94 78 VAL B O 1
ATOM 2056 N N . LYS B 1 79 ? 4.609 23.406 4.871 1 98.94 79 LYS B N 1
ATOM 2057 C CA . LYS B 1 79 ? 3.35 23.297 4.145 1 98.94 79 LYS B CA 1
ATOM 2058 C C . LYS B 1 79 ? 2.791 21.891 4.203 1 98.94 79 LYS B C 1
ATOM 2060 O O . LYS B 1 79 ? 3.451 20.938 3.781 1 98.94 79 LYS B O 1
ATOM 2065 N N . VAL B 1 80 ? 1.649 21.703 4.773 1 98.94 80 VAL B N 1
ATOM 2066 C CA . VAL B 1 80 ? 1.014 20.391 4.883 1 98.94 80 VAL B CA 1
ATOM 2067 C C . VAL B 1 80 ? -0.328 20.406 4.152 1 98.94 80 VAL B C 1
ATOM 2069 O O . VAL B 1 80 ? -1.191 21.234 4.445 1 98.94 80 VAL B O 1
ATOM 2072 N N . LEU B 1 81 ? -0.517 19.547 3.176 1 98.94 81 LEU B N 1
ATOM 2073 C CA . LEU B 1 81 ? -1.741 19.406 2.395 1 98.94 81 LEU B CA 1
ATOM 2074 C C . LEU B 1 81 ? -2.223 17.969 2.4 1 98.94 81 LEU B C 1
ATOM 2076 O O . LEU B 1 81 ? -1.428 17.047 2.203 1 98.94 81 LEU B O 1
ATOM 2080 N N . VAL B 1 82 ? -3.549 17.781 2.607 1 98.94 82 VAL B N 1
ATOM 2081 C CA . VAL B 1 82 ? -4.047 16.438 2.832 1 98.94 82 VAL B CA 1
ATOM 2082 C C . VAL B 1 82 ? -5.25 16.172 1.932 1 98.94 82 VAL B C 1
ATOM 2084 O O . VAL B 1 82 ? -6.129 17.016 1.795 1 98.94 82 VAL B O 1
ATOM 2087 N N . ILE B 1 83 ? -5.266 15.039 1.288 1 98.94 83 ILE B N 1
ATOM 2088 C CA . ILE B 1 83 ? -6.422 14.484 0.596 1 98.94 83 ILE B CA 1
ATOM 2089 C C . ILE B 1 83 ? -6.902 13.227 1.316 1 98.94 83 ILE B C 1
ATOM 2091 O O . ILE B 1 83 ? -6.105 12.336 1.612 1 98.94 83 ILE B O 1
ATOM 2095 N N . LEU B 1 84 ? -8.203 13.133 1.602 1 98.62 84 LEU B N 1
ATOM 2096 C CA . LEU B 1 84 ? -8.758 11.938 2.236 1 98.62 84 LEU B CA 1
ATOM 2097 C C . LEU B 1 84 ? -9.961 11.414 1.457 1 98.62 84 LEU B C 1
ATOM 2099 O O . LEU B 1 84 ? -10.633 12.18 0.762 1 98.62 84 LEU B O 1
ATOM 2103 N N . ASP B 1 85 ? -10.203 10.18 1.603 1 98.5 85 ASP B N 1
ATOM 2104 C CA . ASP B 1 85 ? -11.375 9.531 1.02 1 98.5 85 ASP B CA 1
ATOM 2105 C C . ASP B 1 85 ? -12.672 10.141 1.571 1 98.5 85 ASP B C 1
ATOM 2107 O O . ASP B 1 85 ? -12.727 10.531 2.738 1 98.5 85 ASP B O 1
ATOM 2111 N N . LYS B 1 86 ? -13.648 10.07 0.81 1 97.38 86 LYS B N 1
ATOM 2112 C CA . LYS B 1 86 ? -14.945 10.656 1.155 1 97.38 86 LYS B CA 1
ATOM 2113 C C . LYS B 1 86 ? -15.516 10.016 2.418 1 97.38 86 LYS B C 1
ATOM 2115 O O . LYS B 1 86 ? -16.25 10.656 3.164 1 97.38 86 LYS B O 1
ATOM 2120 N N . SER B 1 87 ? -15.188 8.773 2.684 1 96.75 87 SER B N 1
ATOM 2121 C CA . SER B 1 87 ? -15.711 8.094 3.863 1 96.75 87 SER B CA 1
ATOM 2122 C C . SER B 1 87 ? -15.281 8.805 5.145 1 96.75 87 SER B C 1
ATOM 2124 O O . SER B 1 87 ? -15.906 8.633 6.195 1 96.75 87 SER B O 1
ATOM 2126 N N . GLN B 1 88 ? -14.227 9.617 5.105 1 96.69 88 GLN B N 1
ATOM 2127 C CA . GLN B 1 88 ? -13.719 10.305 6.289 1 96.69 88 GLN B CA 1
ATOM 2128 C C . GLN B 1 88 ? -14.594 11.492 6.664 1 96.69 88 GLN B C 1
ATOM 2130 O O . GLN B 1 88 ? -14.43 12.078 7.734 1 96.69 88 GLN B O 1
ATOM 2135 N N . PHE B 1 89 ? -15.625 11.797 5.855 1 94.81 89 PHE B N 1
ATOM 2136 C CA . PHE B 1 89 ? -16.469 12.977 6.066 1 94.81 89 PHE B CA 1
ATOM 2137 C C . PHE B 1 89 ? -17.922 12.578 6.184 1 94.81 89 PHE B C 1
ATOM 2139 O O . PHE B 1 89 ? -18.812 13.445 6.234 1 94.81 89 PHE B O 1
ATOM 2146 N N . ALA B 1 90 ? -18.172 11.352 6.191 1 89 90 ALA B N 1
ATOM 2147 C CA . ALA B 1 90 ? -19.547 10.867 6.168 1 89 90 ALA B CA 1
ATOM 2148 C C . ALA B 1 90 ? -20.141 10.844 7.57 1 89 90 ALA B C 1
ATOM 2150 O O . ALA B 1 90 ? -21.344 10.617 7.738 1 89 90 ALA B O 1
ATOM 2151 N N . GLY B 1 91 ? -19.406 11.125 8.633 1 81.75 91 GLY B N 1
ATOM 2152 C CA . GLY B 1 91 ? -19.922 11.227 9.984 1 81.75 91 GLY B CA 1
ATOM 2153 C C . GLY B 1 91 ? -20.141 9.883 10.648 1 81.75 91 GLY B C 1
ATOM 2154 O O . GLY B 1 91 ? -20.641 9.805 11.773 1 81.75 91 GLY B O 1
ATOM 2155 N N . LYS B 1 92 ? -19.719 8.805 10.07 1 74.56 92 LYS B N 1
ATOM 2156 C CA . LYS B 1 92 ? -19.984 7.473 10.609 1 74.56 92 LYS B CA 1
ATOM 2157 C C . LYS B 1 92 ? -18.859 7.023 11.547 1 74.56 92 LYS B C 1
ATOM 2159 O O . LYS B 1 92 ? -19.109 6.32 12.523 1 74.56 92 LYS B O 1
ATOM 2164 N N . TYR B 1 93 ? -17.688 7.477 11.312 1 78.88 93 TYR B N 1
ATOM 2165 C CA . TYR B 1 93 ? -16.547 7.031 12.094 1 78.88 93 TYR B CA 1
ATOM 2166 C C . TYR B 1 93 ? -15.633 8.203 12.445 1 78.88 93 TYR B C 1
ATOM 2168 O O . TYR B 1 93 ? -15.688 9.25 11.797 1 78.88 93 TYR B O 1
ATOM 2176 N N . TYR B 1 94 ? -14.977 7.922 13.523 1 87.56 94 TYR B N 1
ATOM 2177 C CA . TYR B 1 94 ? -13.969 8.914 13.883 1 87.56 94 TYR B CA 1
ATOM 2178 C C . TYR B 1 94 ? -12.953 9.086 12.766 1 87.56 94 TYR B C 1
ATOM 2180 O O . TYR B 1 94 ? -12.516 8.109 12.148 1 87.56 94 TYR B O 1
ATOM 2188 N N . SER B 1 95 ? -12.617 10.305 12.492 1 94 95 SER B N 1
ATOM 2189 C CA . SER B 1 95 ? -11.586 10.695 11.531 1 94 95 SER B CA 1
ATOM 2190 C C . SER B 1 95 ? -10.75 11.859 12.062 1 94 95 SER B C 1
ATOM 2192 O O . SER B 1 95 ? -11.273 12.742 12.75 1 94 95 SER B O 1
ATOM 2194 N N . SER B 1 96 ? -9.469 11.812 11.68 1 96.69 96 SER B N 1
ATOM 2195 C CA . SER B 1 96 ? -8.57 12.898 12.062 1 96.69 96 SER B CA 1
ATOM 2196 C C . SER B 1 96 ? -8.797 14.133 11.195 1 96.69 96 SER B C 1
ATOM 2198 O O . SER B 1 96 ? -8.172 15.172 11.406 1 96.69 96 SER B O 1
ATOM 2200 N N . ALA B 1 97 ? -9.672 14.094 10.25 1 97.25 97 ALA B N 1
ATOM 2201 C CA . ALA B 1 97 ? -9.891 15.18 9.297 1 97.25 97 ALA B CA 1
ATOM 2202 C C . ALA B 1 97 ? -10.258 16.469 10.023 1 97.25 97 ALA B C 1
ATOM 2204 O O . ALA B 1 97 ? -9.656 17.516 9.773 1 97.25 97 ALA B O 1
ATOM 2205 N N . GLY B 1 98 ? -11.234 16.406 10.922 1 96.19 98 GLY B N 1
ATOM 2206 C CA . GLY B 1 98 ? -11.648 17.594 11.648 1 96.19 98 GLY B CA 1
ATOM 2207 C C . GLY B 1 98 ? -10.531 18.219 12.461 1 96.19 98 GLY B C 1
ATOM 2208 O O . GLY B 1 98 ? -10.383 19.453 12.492 1 96.19 98 GLY B O 1
ATOM 2209 N N . TYR B 1 99 ? -9.766 17.375 13.109 1 97.38 99 TYR B N 1
ATOM 2210 C CA . TYR B 1 99 ? -8.641 17.844 13.906 1 97.38 99 TYR B CA 1
ATOM 2211 C C . TYR B 1 99 ? -7.621 18.578 13.039 1 97.38 99 TYR B C 1
ATOM 2213 O O . TYR B 1 99 ? -7.125 19.641 13.414 1 97.38 99 TYR B O 1
ATOM 2221 N N . LEU B 1 100 ? -7.285 18.016 11.875 1 98.5 100 LEU B N 1
ATOM 2222 C CA . LEU B 1 100 ? -6.344 18.656 10.953 1 98.5 100 LEU B CA 1
ATOM 2223 C C . LEU B 1 100 ? -6.867 20 10.484 1 98.5 100 LEU B C 1
ATOM 2225 O O . LEU B 1 100 ? -6.145 21 10.516 1 98.5 100 LEU B O 1
ATOM 2229 N N . ILE B 1 101 ? -8.133 20.031 10.117 1 97.94 101 ILE B N 1
ATOM 2230 C CA . ILE B 1 101 ? -8.75 21.234 9.586 1 97.94 101 ILE B CA 1
ATOM 2231 C C . ILE B 1 101 ? -8.75 22.328 10.656 1 97.94 101 ILE B C 1
ATOM 2233 O O . ILE B 1 101 ? -8.375 23.469 10.391 1 97.94 101 ILE B O 1
ATOM 2237 N N . ARG B 1 102 ? -9.102 21.969 11.836 1 97.31 102 ARG B N 1
ATOM 2238 C CA . ARG B 1 102 ? -9.164 22.922 12.938 1 97.31 102 ARG B CA 1
ATOM 2239 C C . ARG B 1 102 ? -7.781 23.484 13.258 1 97.31 102 ARG B C 1
ATOM 2241 O O . ARG B 1 102 ? -7.664 24.578 13.828 1 97.31 102 ARG B O 1
ATOM 2248 N N . ASN B 1 103 ? -6.812 22.781 12.922 1 97.81 103 ASN B N 1
ATOM 2249 C CA . ASN B 1 103 ? -5.453 23.234 13.172 1 97.81 103 ASN B CA 1
ATOM 2250 C C . ASN B 1 103 ? -4.836 23.875 11.922 1 97.81 103 ASN B C 1
ATOM 2252 O O . ASN B 1 103 ? -3.615 23.984 11.82 1 97.81 103 ASN B O 1
ATOM 2256 N N . GLY B 1 104 ? -5.629 24.172 10.938 1 97.69 104 GLY B N 1
ATOM 2257 C CA . GLY B 1 104 ? -5.223 25.016 9.828 1 97.69 104 GLY B CA 1
ATOM 2258 C C . GLY B 1 104 ? -4.645 24.234 8.664 1 97.69 104 GLY B C 1
ATOM 2259 O O . GLY B 1 104 ? -4.035 24.812 7.762 1 97.69 104 GLY B O 1
ATOM 2260 N N . ILE B 1 105 ? -4.773 22.938 8.664 1 98.69 105 ILE B N 1
ATOM 2261 C CA . ILE B 1 105 ? -4.293 22.125 7.551 1 98.69 105 ILE B CA 1
ATOM 2262 C C . ILE B 1 105 ? -5.402 21.969 6.516 1 98.69 105 ILE B C 1
ATOM 2264 O O . ILE B 1 105 ? -6.496 21.484 6.836 1 98.69 105 ILE B O 1
ATOM 2268 N N . PRO B 1 106 ? -5.137 22.406 5.281 1 98.69 106 PRO B N 1
ATOM 2269 C CA . PRO B 1 106 ? -6.145 22.156 4.246 1 98.69 106 PRO B CA 1
ATOM 2270 C C . PRO B 1 106 ? -6.336 20.672 3.965 1 98.69 106 PRO B C 1
ATOM 2272 O O . PRO B 1 106 ? -5.355 19.938 3.826 1 98.69 106 PRO B O 1
ATOM 2275 N N . VAL B 1 107 ? -7.617 20.281 3.896 1 98.75 107 VAL B N 1
ATOM 2276 C CA . VAL B 1 107 ? -7.977 18.891 3.625 1 98.75 107 VAL B CA 1
ATOM 2277 C C . VAL B 1 107 ? -8.984 18.828 2.477 1 98.75 107 VAL B C 1
ATOM 2279 O O . VAL B 1 107 ? -9.992 19.531 2.492 1 98.75 107 VAL B O 1
ATOM 2282 N N . TRP B 1 108 ? -8.633 18.062 1.474 1 98.81 108 TRP B N 1
ATOM 2283 C CA . TRP B 1 108 ? -9.547 17.812 0.361 1 98.81 108 TRP B CA 1
ATOM 2284 C C . TRP B 1 108 ? -10.25 16.469 0.526 1 98.81 108 TRP B C 1
ATOM 2286 O O . TRP B 1 108 ? -9.641 15.5 0.986 1 98.81 108 TRP B O 1
ATOM 2296 N N . GLU B 1 109 ? -11.484 16.422 0.108 1 98.25 109 GLU B N 1
ATOM 2297 C CA . GLU B 1 109 ? -12.266 15.188 -0.004 1 98.25 109 GLU B CA 1
ATOM 2298 C C . GLU B 1 109 ? -12.188 14.617 -1.415 1 98.25 109 GLU B C 1
ATOM 2300 O O . GLU B 1 109 ? -12.664 15.234 -2.371 1 98.25 109 GLU B O 1
ATOM 2305 N N . ASP B 1 110 ? -11.586 13.539 -1.576 1 98.62 110 ASP B N 1
ATOM 2306 C CA . ASP B 1 110 ? -11.57 12.828 -2.848 1 98.62 110 ASP B CA 1
ATOM 2307 C C . ASP B 1 110 ? -12.836 11.992 -3.021 1 98.62 110 ASP B C 1
ATOM 2309 O O . ASP B 1 110 ? -12.922 10.867 -2.516 1 98.62 110 ASP B O 1
ATOM 2313 N N . PHE B 1 111 ? -13.797 12.508 -3.797 1 97.31 111 PHE B N 1
ATOM 2314 C CA . PHE B 1 111 ? -15.156 11.984 -3.695 1 97.31 111 PHE B CA 1
ATOM 2315 C C . PHE B 1 111 ? -15.586 11.344 -5.008 1 97.31 111 PHE B C 1
ATOM 2317 O O . PHE B 1 111 ? -16.641 10.695 -5.074 1 97.31 111 PHE B O 1
ATOM 2324 N N . GLN B 1 112 ? -14.781 11.445 -6.031 1 97.12 112 GLN B N 1
ATOM 2325 C CA . GLN B 1 112 ? -15.273 11.078 -7.352 1 97.12 112 GLN B CA 1
ATOM 2326 C C . GLN B 1 112 ? -15.195 9.57 -7.566 1 97.12 112 GLN B C 1
ATOM 2328 O O . GLN B 1 112 ? -16.047 8.984 -8.234 1 97.12 112 GLN B O 1
ATOM 2333 N N . LEU B 1 113 ? -14.234 8.938 -7.062 1 97.56 113 LEU B N 1
ATOM 2334 C CA . LEU B 1 113 ? -14.055 7.5 -7.23 1 97.56 113 LEU B CA 1
ATOM 2335 C C . LEU B 1 113 ? -14.695 6.73 -6.078 1 97.56 113 LEU B C 1
ATOM 2337 O O . LEU B 1 113 ? -15.164 7.336 -5.113 1 97.56 113 LEU B O 1
ATOM 2341 N N . ASP B 1 114 ? -14.82 5.41 -6.281 1 97.81 114 ASP B N 1
ATOM 2342 C CA . ASP B 1 114 ? -15.422 4.617 -5.219 1 97.81 114 ASP B CA 1
ATOM 2343 C C . ASP B 1 114 ? -14.602 4.707 -3.932 1 97.81 114 ASP B C 1
ATOM 2345 O O . ASP B 1 114 ? -15.156 4.914 -2.85 1 97.81 114 ASP B O 1
ATOM 2349 N N . ILE B 1 115 ? -13.305 4.559 -4.074 1 98.56 115 ILE B N 1
ATOM 2350 C CA . ILE B 1 115 ? -12.438 4.621 -2.902 1 98.56 115 ILE B CA 1
ATOM 2351 C C . ILE B 1 115 ? -11.117 5.293 -3.273 1 98.56 115 ILE B C 1
ATOM 2353 O O . ILE B 1 115 ? -10.461 4.898 -4.242 1 98.56 115 ILE B O 1
ATOM 2357 N N . ALA B 1 116 ? -10.797 6.344 -2.576 1 98.75 116 ALA B N 1
ATOM 2358 C CA . ALA B 1 116 ? -9.43 6.859 -2.58 1 98.75 116 ALA B CA 1
ATOM 2359 C C . ALA B 1 116 ? -8.539 6.055 -1.64 1 98.75 116 ALA B C 1
ATOM 2361 O O . ALA B 1 116 ? -8.414 6.387 -0.459 1 98.75 116 ALA B O 1
ATOM 2362 N N . HIS B 1 117 ? -7.84 5.102 -2.201 1 98.88 117 HIS B N 1
ATOM 2363 C CA . HIS B 1 117 ? -7.309 4.016 -1.386 1 98.88 117 HIS B CA 1
ATOM 2364 C C . HIS B 1 117 ? -5.805 4.16 -1.191 1 98.88 117 HIS B C 1
ATOM 2366 O O . HIS B 1 117 ? -5.152 3.242 -0.686 1 98.88 117 HIS B O 1
ATOM 2372 N N . ASN B 1 118 ? -5.207 5.273 -1.641 1 98.81 118 ASN B N 1
ATOM 2373 C CA . ASN B 1 118 ? -3.781 5.52 -1.468 1 98.81 118 ASN B CA 1
ATOM 2374 C C . ASN B 1 118 ? -3.426 5.75 -0.002 1 98.81 118 ASN B C 1
ATOM 2376 O O . ASN B 1 118 ? -4.23 6.289 0.76 1 98.81 118 ASN B O 1
ATOM 2380 N N . LYS B 1 119 ? -2.301 5.289 0.391 1 98.81 119 LYS B N 1
ATOM 2381 C CA . LYS B 1 119 ? -1.591 5.637 1.619 1 98.81 119 LYS B CA 1
ATOM 2382 C C . LYS B 1 119 ? -0.197 6.18 1.313 1 98.81 119 LYS B C 1
ATOM 2384 O O . LYS B 1 119 ? 0.773 5.422 1.268 1 98.81 119 LYS B O 1
ATOM 2389 N N . VAL B 1 120 ? -0.223 7.426 1.066 1 98.94 120 VAL B N 1
ATOM 2390 C CA . VAL B 1 120 ? 1 8.008 0.524 1 98.94 120 VAL B CA 1
ATOM 2391 C C . VAL B 1 120 ? 1.304 9.32 1.234 1 98.94 120 VAL B C 1
ATOM 2393 O O . VAL B 1 120 ? 0.402 10.133 1.474 1 98.94 120 VAL B O 1
ATOM 2396 N N . MET B 1 121 ? 2.549 9.539 1.56 1 99 121 MET B N 1
ATOM 2397 C CA . MET B 1 121 ? 3.064 10.852 1.938 1 99 121 MET B CA 1
ATOM 2398 C C . MET B 1 121 ? 4.293 11.211 1.108 1 99 121 MET B C 1
ATOM 2400 O O . MET B 1 121 ? 5.145 10.359 0.851 1 99 121 MET B O 1
ATOM 2404 N N . ILE B 1 122 ? 4.316 12.414 0.639 1 98.94 122 ILE B N 1
ATOM 2405 C CA . ILE B 1 122 ? 5.469 12.992 -0.043 1 98.94 122 ILE B CA 1
ATOM 2406 C C . ILE B 1 122 ? 6.051 14.125 0.801 1 98.94 122 ILE B C 1
ATOM 2408 O O . ILE B 1 122 ? 5.379 15.125 1.06 1 98.94 122 ILE B O 1
ATOM 2412 N N . VAL B 1 123 ? 7.309 13.992 1.212 1 98.94 123 VAL B N 1
ATOM 2413 C CA . VAL B 1 123 ? 7.941 14.953 2.109 1 98.94 123 VAL B CA 1
ATOM 2414 C C . VAL B 1 123 ? 9.039 15.703 1.367 1 98.94 123 VAL B C 1
ATOM 2416 O O . VAL B 1 123 ? 9.922 15.094 0.762 1 98.94 123 VAL B O 1
ATOM 2419 N N . ASP B 1 124 ? 8.953 17.031 1.348 1 98.88 124 ASP B N 1
ATOM 2420 C CA . ASP B 1 124 ? 9.938 17.953 0.798 1 98.88 124 ASP B CA 1
ATOM 2421 C C . ASP B 1 124 ? 10.219 17.641 -0.67 1 98.88 124 ASP B C 1
ATOM 2423 O O . ASP B 1 124 ? 11.344 17.844 -1.145 1 98.88 124 ASP B O 1
ATOM 2427 N N . LYS B 1 125 ? 9.219 16.953 -1.307 1 98.62 125 LYS B N 1
ATOM 2428 C CA . LYS B 1 125 ? 9.305 16.594 -2.717 1 98.62 125 LYS B CA 1
ATOM 2429 C C . LYS B 1 125 ? 10.523 15.711 -2.986 1 98.62 125 LYS B C 1
ATOM 2431 O O . LYS B 1 125 ? 11.102 15.766 -4.07 1 98.62 125 LYS B O 1
ATOM 2436 N N . ALA B 1 126 ? 10.891 14.93 -1.964 1 98.25 126 ALA B N 1
ATOM 2437 C CA . ALA B 1 126 ? 12.117 14.156 -2.107 1 98.25 126 ALA B CA 1
ATOM 2438 C C . ALA B 1 126 ? 12 12.797 -1.43 1 98.25 126 ALA B C 1
ATOM 2440 O O . ALA B 1 126 ? 12.82 11.906 -1.655 1 98.25 126 ALA B O 1
ATOM 2441 N N . VAL B 1 127 ? 11.016 12.617 -0.63 1 98.56 127 VAL B N 1
ATOM 2442 C CA . VAL B 1 127 ? 10.805 11.375 0.097 1 98.56 127 VAL B CA 1
ATOM 2443 C C . VAL B 1 127 ? 9.375 10.875 -0.143 1 98.56 127 VAL B C 1
ATOM 2445 O O . VAL B 1 127 ? 8.43 11.656 -0.124 1 98.56 127 VAL B O 1
ATOM 2448 N N . VAL B 1 128 ? 9.266 9.609 -0.402 1 98.88 128 VAL B N 1
ATOM 2449 C CA . VAL B 1 128 ? 7.949 9 -0.593 1 98.88 128 VAL B CA 1
ATOM 2450 C C . VAL B 1 128 ? 7.727 7.91 0.453 1 98.88 128 VAL B C 1
ATOM 2452 O O . VAL B 1 128 ? 8.586 7.059 0.661 1 98.88 128 VAL B O 1
ATOM 2455 N N . GLU B 1 129 ? 6.645 7.992 1.182 1 98.94 129 GLU B N 1
ATOM 2456 C CA . GLU B 1 129 ? 6.113 6.883 1.97 1 98.94 129 GLU B CA 1
ATOM 2457 C C . GLU B 1 129 ? 4.934 6.223 1.263 1 98.94 129 GLU B C 1
ATOM 2459 O O . GLU B 1 129 ? 4.02 6.906 0.792 1 98.94 129 GLU B O 1
ATOM 2464 N N . THR B 1 130 ? 4.949 4.91 1.077 1 98.88 130 THR B N 1
ATOM 2465 C CA . THR B 1 130 ? 3.854 4.148 0.493 1 98.88 130 THR B CA 1
ATOM 2466 C C . THR B 1 130 ? 3.766 2.76 1.123 1 98.88 130 THR B C 1
ATOM 2468 O O . THR B 1 130 ? 4.523 2.441 2.041 1 98.88 130 THR B O 1
ATOM 2471 N N . GLY B 1 131 ? 2.812 1.951 0.699 1 98.88 131 GLY B N 1
ATOM 2472 C CA . GLY B 1 131 ? 2.529 0.632 1.243 1 98.88 131 GLY B CA 1
ATOM 2473 C C . GLY B 1 131 ? 1.059 0.413 1.541 1 98.88 131 GLY B C 1
ATOM 2474 O O . GLY B 1 131 ? 0.197 1.072 0.957 1 98.88 131 GLY B O 1
ATOM 2475 N N . SER B 1 132 ? 0.852 -0.565 2.393 1 98.88 132 SER B N 1
ATOM 2476 C CA . SER B 1 132 ? -0.521 -0.959 2.695 1 98.88 132 SER B CA 1
ATOM 2477 C C . SER B 1 132 ? -1.043 -0.239 3.934 1 98.88 132 SER B C 1
ATOM 2479 O O . SER B 1 132 ? -2.234 -0.311 4.242 1 98.88 132 SER B O 1
ATOM 2481 N N . PHE B 1 133 ? -0.304 0.515 4.625 1 98.88 133 PHE B N 1
ATOM 2482 C CA . PHE B 1 133 ? -0.502 0.981 5.992 1 98.88 133 PHE B CA 1
ATOM 2483 C C . PHE B 1 133 ? -1.417 2.199 6.02 1 98.88 133 PHE B C 1
ATOM 2485 O O . PHE B 1 133 ? -0.962 3.328 5.828 1 98.88 133 PHE B O 1
ATOM 2492 N N . ASN B 1 134 ? -2.725 1.979 6.336 1 98.88 134 ASN B N 1
ATOM 2493 C CA . ASN B 1 134 ? -3.588 3.109 6.668 1 98.88 134 ASN B CA 1
ATOM 2494 C C . ASN B 1 134 ? -3.092 3.848 7.906 1 98.88 134 ASN B C 1
ATOM 2496 O O . ASN B 1 134 ? -2.521 3.238 8.812 1 98.88 134 ASN B O 1
ATOM 2500 N N . TYR B 1 135 ? -3.355 5.129 7.914 1 98.88 135 TYR B N 1
ATOM 2501 C CA . TYR B 1 135 ? -2.908 5.914 9.062 1 98.88 135 TYR B CA 1
ATOM 2502 C C . TYR B 1 135 ? -3.861 5.75 10.242 1 98.88 135 TYR B C 1
ATOM 2504 O O . TYR B 1 135 ? -4.516 6.707 10.656 1 98.88 135 TYR B O 1
ATOM 2512 N N . THR B 1 136 ? -3.852 4.492 10.82 1 98.75 136 THR B N 1
ATOM 2513 C CA . THR B 1 136 ? -4.805 4.133 11.867 1 98.75 136 THR B CA 1
ATOM 2514 C C . THR B 1 136 ? -4.113 3.371 12.992 1 98.75 136 THR B C 1
ATOM 2516 O O . THR B 1 136 ? -3.002 2.865 12.812 1 98.75 136 THR B O 1
ATOM 2519 N N . VAL B 1 137 ? -4.848 3.344 14.086 1 97.88 137 VAL B N 1
ATOM 2520 C CA . VAL B 1 137 ? -4.422 2.523 15.211 1 97.88 137 VAL B CA 1
ATOM 2521 C C . VAL B 1 137 ? -4.414 1.052 14.805 1 97.88 137 VAL B C 1
ATOM 2523 O O . VAL B 1 137 ? -3.482 0.314 15.141 1 97.88 137 VAL B O 1
ATOM 2526 N N . SER B 1 138 ? -5.402 0.613 14.078 1 98.31 138 SER B N 1
ATOM 2527 C CA . SER B 1 138 ? -5.527 -0.782 13.664 1 98.31 138 SER B CA 1
ATOM 2528 C C . SER B 1 138 ? -4.355 -1.208 12.789 1 98.31 138 SER B C 1
ATOM 2530 O O . SER B 1 138 ? -3.869 -2.336 12.891 1 98.31 138 SER B O 1
ATOM 2532 N N . ALA B 1 139 ? -3.881 -0.364 11.922 1 98.81 139 ALA B N 1
ATOM 2533 C CA . ALA B 1 139 ? -2.758 -0.69 11.047 1 98.81 139 ALA B CA 1
ATOM 2534 C C . ALA B 1 139 ? -1.504 -1.006 11.852 1 98.81 139 ALA B C 1
ATOM 2536 O O . ALA B 1 139 ? -0.738 -1.904 11.5 1 98.81 139 ALA B O 1
ATOM 2537 N N . GLN B 1 140 ? -1.282 -0.303 12.93 1 98.75 140 GLN B N 1
ATOM 2538 C CA . GLN B 1 140 ? -0.092 -0.501 13.75 1 98.75 140 GLN B CA 1
ATOM 2539 C C . GLN B 1 140 ? -0.222 -1.75 14.617 1 98.75 140 GLN B C 1
ATOM 2541 O O . GLN B 1 140 ? 0.74 -2.504 14.781 1 98.75 140 GLN B O 1
ATOM 2546 N N . HIS B 1 141 ? -1.461 -1.97 15.086 1 98.25 141 HIS B N 1
ATOM 2547 C CA . HIS B 1 141 ? -1.503 -2.879 16.234 1 98.25 141 HIS B CA 1
ATOM 2548 C C . HIS B 1 141 ? -2.227 -4.172 15.875 1 98.25 141 HIS B C 1
ATOM 2550 O O . HIS B 1 141 ? -1.979 -5.215 16.484 1 98.25 141 HIS B O 1
ATOM 2556 N N . TYR B 1 142 ? -3.092 -4.156 14.914 1 98.44 142 TYR B N 1
ATOM 2557 C CA . TYR B 1 142 ? -4.004 -5.285 14.758 1 98.44 142 TYR B CA 1
ATOM 2558 C C . TYR B 1 142 ? -3.928 -5.859 13.352 1 98.44 142 TYR B C 1
ATOM 2560 O O . TYR B 1 142 ? -4.484 -6.926 13.078 1 98.44 142 TYR B O 1
ATOM 2568 N N . ASN B 1 143 ? -3.289 -5.164 12.461 1 98.81 143 ASN B N 1
ATOM 2569 C CA . ASN B 1 143 ? -3.193 -5.602 11.07 1 98.81 143 ASN B CA 1
ATOM 2570 C C . ASN B 1 143 ? -1.772 -6.031 10.711 1 98.81 143 ASN B C 1
ATOM 2572 O O . ASN B 1 143 ? -0.831 -5.758 11.461 1 98.81 143 ASN B O 1
ATOM 2576 N N . ALA B 1 144 ? -1.644 -6.75 9.648 1 98.81 144 ALA B N 1
ATOM 2577 C CA . ALA B 1 144 ? -0.368 -6.957 8.969 1 98.81 144 ALA B CA 1
ATOM 2578 C C . ALA B 1 144 ? -0.223 -6.016 7.777 1 98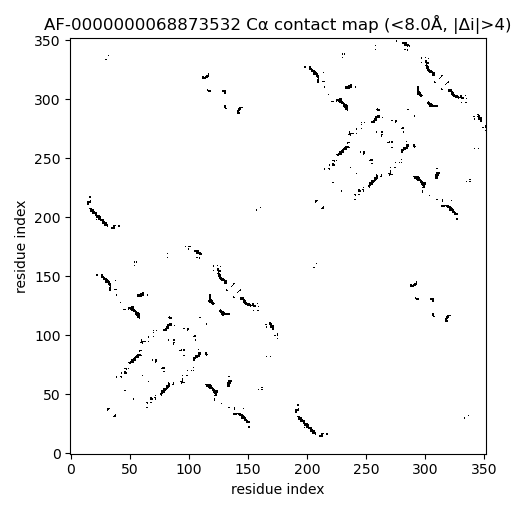.81 144 ALA B C 1
ATOM 2580 O O . ALA B 1 144 ? -0.981 -6.109 6.809 1 98.81 144 ALA B O 1
ATOM 2581 N N . GLU B 1 145 ? 0.695 -5.117 7.918 1 98.81 145 GLU B N 1
ATOM 2582 C CA . GLU B 1 145 ? 0.921 -4.062 6.938 1 98.81 145 GLU B CA 1
ATOM 2583 C C . GLU B 1 145 ? 2.396 -3.963 6.562 1 98.81 145 GLU B C 1
ATOM 2585 O O . GLU B 1 145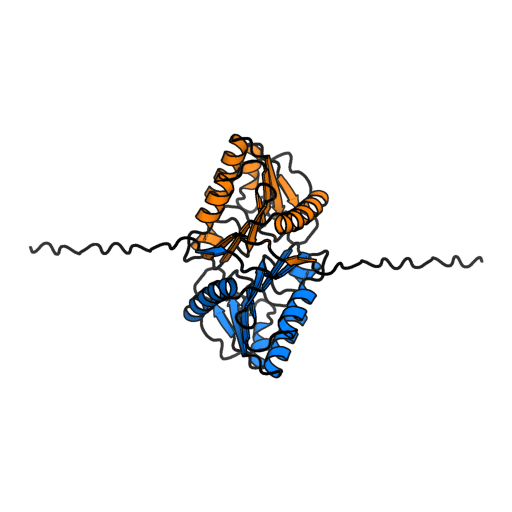 ? 3.25 -4.578 7.207 1 98.81 145 GLU B O 1
ATOM 2590 N N . ASN B 1 146 ? 2.639 -3.256 5.492 1 98.81 146 ASN B N 1
ATOM 2591 C CA . ASN B 1 146 ? 3.992 -2.803 5.184 1 98.81 146 ASN B CA 1
ATOM 2592 C C . ASN B 1 146 ? 4.039 -1.299 4.934 1 98.81 146 ASN B C 1
ATOM 2594 O O . ASN B 1 146 ? 3.072 -0.719 4.434 1 98.81 146 ASN B O 1
ATOM 2598 N N . VAL B 1 147 ? 5.172 -0.685 5.324 1 98.94 147 VAL B N 1
ATOM 2599 C CA . VAL B 1 147 ? 5.508 0.703 5.027 1 98.94 147 VAL B CA 1
ATOM 2600 C C . VAL B 1 147 ? 6.879 0.769 4.355 1 98.94 147 VAL B C 1
ATOM 2602 O O . VAL B 1 147 ? 7.844 0.17 4.836 1 98.94 147 VAL B O 1
ATOM 2605 N N . LEU B 1 148 ? 6.922 1.411 3.248 1 98.88 148 LEU B N 1
ATOM 2606 C CA . LEU B 1 148 ? 8.164 1.663 2.531 1 98.88 148 LEU B CA 1
ATOM 2607 C C . LEU B 1 148 ? 8.406 3.16 2.369 1 98.88 148 LEU B C 1
ATOM 2609 O O . LEU B 1 148 ? 7.539 3.883 1.874 1 98.88 148 LEU B O 1
ATOM 2613 N N . ILE B 1 149 ? 9.531 3.65 2.883 1 98.81 149 ILE B N 1
ATOM 2614 C CA . ILE B 1 149 ? 9.945 5.043 2.758 1 98.81 149 ILE B CA 1
ATOM 2615 C C . ILE B 1 149 ? 11.188 5.137 1.87 1 98.81 149 ILE B C 1
ATOM 2617 O O . ILE B 1 149 ? 12.211 4.52 2.162 1 98.81 149 ILE B O 1
ATOM 2621 N N . ILE B 1 150 ? 11.086 5.875 0.791 1 98.5 150 ILE B N 1
ATOM 2622 C CA . ILE B 1 150 ? 12.18 5.98 -0.17 1 98.5 150 ILE B CA 1
ATOM 2623 C C . ILE B 1 150 ? 12.602 7.441 -0.319 1 98.5 150 ILE B C 1
ATOM 2625 O O . ILE B 1 150 ? 11.758 8.312 -0.553 1 98.5 150 ILE B O 1
ATOM 2629 N N . HIS B 1 151 ? 13.867 7.707 -0.208 1 97.38 151 HIS B N 1
ATOM 2630 C CA . HIS B 1 151 ? 14.438 9.039 -0.361 1 97.38 151 HIS B CA 1
ATOM 2631 C C . HIS B 1 151 ? 14.953 9.258 -1.779 1 97.38 151 HIS B C 1
ATOM 2633 O O . HIS B 1 151 ? 16.156 9.117 -2.041 1 97.38 151 HIS B O 1
ATOM 2639 N N . ASN B 1 152 ? 14.008 9.648 -2.648 1 96.94 152 ASN B N 1
ATOM 2640 C CA . ASN B 1 152 ? 14.344 9.828 -4.059 1 96.94 152 ASN B CA 1
ATOM 2641 C C . ASN B 1 152 ? 13.477 10.906 -4.707 1 96.94 152 ASN B C 1
ATOM 2643 O O . ASN B 1 152 ? 12.258 10.75 -4.809 1 96.94 152 ASN B O 1
ATOM 2647 N N . LYS B 1 153 ? 14.094 11.953 -5.301 1 96.44 153 LYS B N 1
ATOM 2648 C CA . LYS B 1 153 ? 13.398 13.117 -5.84 1 96.44 153 LYS B CA 1
ATOM 2649 C C . LYS B 1 153 ? 12.578 12.742 -7.07 1 96.44 153 LYS B C 1
ATOM 2651 O O . LYS B 1 153 ? 11.453 13.219 -7.242 1 96.44 153 LYS B O 1
ATOM 2656 N N . THR B 1 154 ? 13.141 11.922 -7.914 1 96.31 154 THR B N 1
ATOM 2657 C CA . THR B 1 154 ? 12.445 11.562 -9.148 1 96.31 154 THR B CA 1
ATOM 2658 C C . THR B 1 154 ? 11.172 10.781 -8.844 1 96.31 154 THR B C 1
ATOM 2660 O O . THR B 1 154 ? 10.109 11.07 -9.406 1 96.31 154 THR B O 1
ATOM 2663 N N . LEU B 1 155 ? 11.273 9.805 -7.934 1 97.44 155 LEU B N 1
ATOM 2664 C CA . LEU B 1 155 ? 10.086 9.07 -7.516 1 97.44 155 LEU B CA 1
ATOM 2665 C C . LEU B 1 155 ? 9.078 10 -6.855 1 97.44 155 LEU B C 1
ATOM 2667 O O . LEU B 1 155 ? 7.879 9.914 -7.133 1 97.44 155 LEU B O 1
ATOM 2671 N N . ALA B 1 156 ? 9.586 10.852 -6.023 1 98.25 156 ALA B N 1
ATOM 2672 C CA . ALA B 1 156 ? 8.711 11.789 -5.32 1 98.25 156 ALA B CA 1
ATOM 2673 C C . ALA B 1 156 ? 7.926 12.656 -6.301 1 98.25 156 ALA B C 1
ATOM 2675 O O . ALA B 1 156 ? 6.742 12.922 -6.094 1 98.25 156 ALA B O 1
ATOM 2676 N N . HIS B 1 157 ? 8.539 13.039 -7.359 1 98.19 157 HIS B N 1
ATOM 2677 C CA . HIS B 1 157 ? 7.867 13.875 -8.352 1 98.19 157 HIS B CA 1
ATOM 2678 C C . HIS B 1 157 ? 6.746 13.109 -9.047 1 98.19 157 HIS B C 1
ATOM 2680 O O . HIS B 1 157 ? 5.719 13.688 -9.398 1 98.19 157 HIS B O 1
ATOM 2686 N N . ARG B 1 158 ? 6.941 11.82 -9.242 1 98.12 158 ARG B N 1
ATOM 2687 C CA . ARG B 1 158 ? 5.891 11.008 -9.844 1 98.12 158 ARG B CA 1
ATOM 2688 C C . ARG B 1 158 ? 4.68 10.906 -8.922 1 98.12 158 ARG B C 1
ATOM 2690 O O . ARG B 1 158 ? 3.539 11.055 -9.367 1 98.12 158 ARG B O 1
ATOM 2697 N N . TYR B 1 159 ? 4.941 10.656 -7.684 1 98.81 159 TYR B N 1
ATOM 2698 C CA . TYR B 1 159 ? 3.854 10.586 -6.715 1 98.81 159 TYR B CA 1
ATOM 2699 C C . TYR B 1 159 ? 3.191 11.945 -6.539 1 98.81 159 TYR B C 1
ATOM 2701 O O . TYR B 1 159 ? 1.974 12.031 -6.367 1 98.81 159 TYR B O 1
ATOM 2709 N N . LEU B 1 160 ? 3.99 12.984 -6.578 1 98.88 160 LEU B N 1
ATOM 2710 C CA . LEU B 1 160 ? 3.451 14.336 -6.43 1 98.88 160 LEU B CA 1
ATOM 2711 C C . LEU B 1 160 ? 2.543 14.688 -7.602 1 98.88 160 LEU B C 1
ATOM 2713 O O . LEU B 1 160 ? 1.497 15.312 -7.418 1 98.88 160 LEU B O 1
ATOM 2717 N N . ALA B 1 161 ? 2.971 14.328 -8.781 1 98.69 161 ALA B N 1
ATOM 2718 C CA . ALA B 1 161 ? 2.125 14.555 -9.953 1 98.69 161 ALA B CA 1
ATOM 2719 C C . ALA B 1 161 ? 0.765 13.883 -9.789 1 98.69 161 ALA B C 1
ATOM 2721 O O . ALA B 1 161 ? -0.269 14.469 -10.117 1 98.69 161 ALA B O 1
ATOM 2722 N N . ASN B 1 162 ? 0.778 12.672 -9.305 1 98.69 162 ASN B N 1
ATOM 2723 C CA . ASN B 1 162 ? -0.492 12 -9.055 1 98.69 162 ASN B CA 1
ATOM 2724 C C . ASN B 1 162 ? -1.284 12.695 -7.949 1 98.69 162 ASN B C 1
ATOM 2726 O O . ASN B 1 162 ? -2.514 12.758 -8.008 1 98.69 162 ASN B O 1
ATOM 2730 N N . TRP B 1 163 ? -0.57 13.141 -6.93 1 98.81 163 TRP B N 1
ATOM 2731 C CA . TRP B 1 163 ? -1.244 13.875 -5.863 1 98.81 163 TRP B CA 1
ATOM 2732 C C . TRP B 1 163 ? -2.018 15.062 -6.426 1 98.81 163 TRP B C 1
ATOM 2734 O O . TRP B 1 163 ? -3.195 15.25 -6.113 1 98.81 163 TRP B O 1
ATOM 2744 N N . TYR B 1 164 ? -1.383 15.82 -7.254 1 98.81 164 TYR B N 1
ATOM 2745 C CA . TYR B 1 164 ? -2.021 17 -7.816 1 98.81 164 TYR B CA 1
ATOM 2746 C C . TYR B 1 164 ? -3.178 16.625 -8.727 1 98.81 164 TYR B C 1
ATOM 2748 O O . TYR B 1 164 ? -4.195 17.312 -8.781 1 98.81 164 TYR B O 1
ATOM 2756 N N . ARG B 1 165 ? -2.984 15.586 -9.445 1 98.5 165 ARG B N 1
ATOM 2757 C CA . ARG B 1 165 ? -4.082 15.109 -10.273 1 98.5 165 ARG B CA 1
ATOM 2758 C C . ARG B 1 165 ? -5.312 14.797 -9.43 1 98.5 165 ARG B C 1
ATOM 2760 O O . ARG B 1 165 ? -6.434 15.156 -9.797 1 98.5 165 ARG B O 1
ATOM 2767 N N . ARG B 1 166 ? -5.066 14.117 -8.32 1 98.62 166 ARG B N 1
ATOM 2768 C CA . ARG B 1 166 ? -6.184 13.75 -7.453 1 98.62 166 ARG B CA 1
ATOM 2769 C C . ARG B 1 166 ? -6.758 14.984 -6.758 1 98.62 166 ARG B C 1
ATOM 2771 O O . ARG B 1 166 ? -7.969 15.07 -6.543 1 98.62 166 ARG B O 1
ATOM 2778 N N . GLN B 1 167 ? -5.914 15.906 -6.406 1 98.81 167 GLN B N 1
ATOM 2779 C CA . GLN B 1 167 ? -6.395 17.141 -5.789 1 98.81 167 GLN B CA 1
ATOM 2780 C C . GLN B 1 167 ? -7.355 17.875 -6.715 1 98.81 167 GLN B C 1
ATOM 2782 O O . GLN B 1 167 ? -8.398 18.359 -6.273 1 98.81 167 GLN B O 1
ATOM 2787 N N . LYS B 1 168 ? -6.969 17.922 -7.938 1 98.44 168 LYS B N 1
ATOM 2788 C CA . LYS B 1 168 ? -7.801 18.594 -8.93 1 98.44 168 LYS B CA 1
ATOM 2789 C C . LYS B 1 168 ? -9.188 17.969 -9.016 1 98.44 168 LYS B C 1
ATOM 2791 O O . LYS B 1 168 ? -10.172 18.656 -9.273 1 98.44 168 LYS B O 1
ATOM 2796 N N . ALA B 1 169 ? -9.242 16.719 -8.734 1 98.19 169 ALA B N 1
ATOM 2797 C CA . ALA B 1 169 ? -10.492 15.977 -8.828 1 98.19 169 ALA B CA 1
ATOM 2798 C C . ALA B 1 169 ? -11.188 15.906 -7.469 1 98.19 169 ALA B C 1
ATOM 2800 O O . ALA B 1 169 ? -12.125 15.125 -7.281 1 98.19 169 ALA B O 1
ATOM 2801 N N . SER B 1 170 ? -10.672 16.609 -6.5 1 98.62 170 SER B N 1
ATOM 2802 C CA . SER B 1 170 ? -11.195 16.609 -5.137 1 98.62 170 SER B CA 1
ATOM 2803 C C . SER B 1 170 ? -11.766 17.969 -4.762 1 98.62 170 SER B C 1
ATOM 2805 O O . SER B 1 170 ? -11.68 18.922 -5.543 1 98.62 170 SER B O 1
ATOM 2807 N N . LYS B 1 171 ? -12.453 18.047 -3.619 1 98.31 171 LYS B N 1
ATOM 2808 C CA . LYS B 1 171 ? -13 19.328 -3.158 1 98.31 171 LYS B CA 1
ATOM 2809 C C . LYS B 1 171 ? -12.438 19.703 -1.792 1 98.31 171 LYS B C 1
ATOM 2811 O O . LYS B 1 171 ? -12.328 18.859 -0.903 1 98.31 171 LYS B O 1
ATOM 2816 N N . LEU B 1 172 ? -12.016 20.906 -1.656 1 98.19 172 LEU B N 1
ATOM 2817 C CA . LEU B 1 172 ? -11.531 21.422 -0.378 1 98.19 172 LEU B CA 1
ATOM 2818 C C . LEU B 1 172 ? -12.656 21.438 0.658 1 98.19 172 LEU B C 1
ATOM 2820 O O . LEU B 1 172 ? -13.758 21.891 0.374 1 98.19 172 LEU B O 1
ATOM 2824 N N . VAL B 1 173 ? -12.336 20.891 1.845 1 96.81 173 VAL B N 1
ATOM 2825 C CA . VAL B 1 173 ? -13.328 20.891 2.914 1 96.81 173 VAL B CA 1
ATOM 2826 C C . VAL B 1 173 ? -13.172 22.141 3.773 1 96.81 173 VAL B C 1
ATOM 2828 O O . VAL B 1 173 ? -12.148 22.312 4.441 1 96.81 173 VAL B O 1
ATOM 2831 N N . LYS B 1 174 ? -14.039 23.125 3.764 1 86.62 174 LYS B N 1
ATOM 2832 C CA . LYS B 1 174 ? -13.953 24.422 4.422 1 86.62 174 LYS B CA 1
ATOM 2833 C C . LYS B 1 174 ? -14.438 24.344 5.867 1 86.62 174 LYS B C 1
ATOM 2835 O O . LYS B 1 174 ? -13.953 25.062 6.734 1 86.62 174 LYS B O 1
ATOM 2840 N N . LYS B 1 175 ? -15.562 23.547 6.055 1 74.44 175 LYS B N 1
ATOM 2841 C CA . LYS B 1 175 ? -16.125 23.594 7.402 1 74.44 175 LYS B CA 1
ATOM 2842 C C . LYS B 1 175 ? -16.219 22.188 8.008 1 74.44 175 LYS B C 1
ATOM 2844 O O . LYS B 1 175 ? -16.5 21.219 7.297 1 74.44 175 LYS B O 1
ATOM 2849 N N . TYR B 1 176 ? -15.422 22.016 9.055 1 67.25 176 TYR B N 1
ATOM 2850 C CA . TYR B 1 176 ? -15.703 20.844 9.867 1 67.25 176 TYR B CA 1
ATOM 2851 C C . TYR B 1 176 ? -16.344 21.234 11.195 1 67.25 176 TYR B C 1
ATOM 2853 O O . TYR B 1 176 ? -15.977 22.25 11.797 1 67.25 176 TYR B O 1
#

Solvent-accessible surface area (backbone atoms only — not comparable to full-atom values): 18037 Å² total; per-residue (Å²): 134,83,78,76,78,72,79,79,78,75,77,73,75,73,62,46,70,63,53,72,4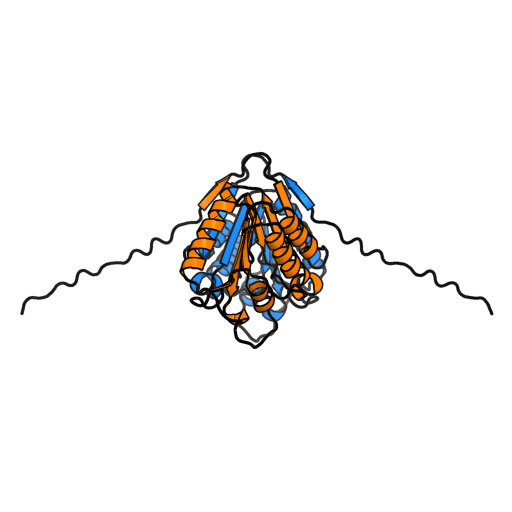9,59,48,59,77,67,28,38,34,36,40,34,40,27,57,62,20,60,47,61,56,53,52,33,53,54,45,68,65,46,71,52,28,37,42,39,35,31,37,54,43,55,28,60,69,53,52,51,33,52,51,52,32,38,75,75,65,21,45,51,42,37,36,31,14,42,73,52,71,65,76,81,55,87,41,45,57,51,61,41,43,76,67,71,33,57,38,24,36,32,58,78,49,83,38,33,46,28,29,35,39,33,35,54,60,27,24,31,35,36,17,36,43,43,48,30,60,53,32,44,68,37,18,32,23,32,41,40,36,38,48,35,47,70,61,16,47,56,53,47,53,52,48,51,55,48,51,72,60,29,43,77,60,87,80,122,132,86,80,76,78,72,79,78,79,76,76,73,74,74,62,47,73,65,54,72,48,61,48,58,76,68,27,37,35,36,40,32,40,28,57,64,20,59,47,62,58,53,51,33,53,55,45,66,66,48,72,53,29,34,41,38,35,31,36,53,43,54,27,60,70,52,51,51,34,52,50,52,32,38,73,73,64,22,47,52,42,36,36,32,13,43,74,51,71,66,75,80,57,86,42,45,56,53,61,41,44,76,68,71,33,55,39,26,35,33,59,78,47,82,38,33,45,28,30,36,38,34,35,55,60,27,24,32,35,36,18,35,44,42,49,29,59,53,33,42,69,37,18,30,25,32,43,40,37,37,49,36,46,71,60,15,48,55,54,46,53,51,49,52,55,48,50,72,60,29,42,76,60,86,80,119

Organism: Coxiella burnetii (strain RSA 493 / Nine Mile phase I) (NCBI:txid227377)

Foldseek 3Di:
DPPPPPPPPPPPPPPDDDDDDDFDPPKDKDKDKPQVDQVVVVLLVLLQPFDAEKEWEAEAADAPSNLVSNLVSVVNVHQYEYEYEQVQVPPPDDGCVQVCVVSPHKYWYQYDDPTSQWGWMQGPLFKIKGWNAGNDPCSHHPDIIMIMMIGGNVVSVVVVVVSVVSRVNTGIDNHD/DPPPPPPPPPPPPPPDDDDDDDFDPPKDKDKDKPQVDQVVVVLLVLLQPFDAEKEWEAEAADAPSNLVSNLVSVVNVHQYEYEYEQVQVPPPDDGCVQVCVVSPHKYWYQYDDPTSQWGWMQGPLFKIKGWNAGNDPCSHHPDIIMIMMIGGNVVSVVVVVVSVVSRVNTGIDNHD

Sequence (352 aa):
MKKCLFPNFLFFVFVTSAQASVFQRGTYYEVCFTPYQNCTGEIVKMINQAKQSIYVQGYSFTSDPIANALVRAKKRGVKVLVILDKSQFAGKYYSSAGYLIRNGIPVWEDFQLDIAHNKVMIVDKAVVETGSFNYTVSAQHYNAENVLIIHNKTLAHRYLANWYRRQKASKLVKKYMKKCLFPNFLFFVFVTSAQASVFQRGTYYEVCFTPYQNCTGEIVKMINQAKQSIYVQGYSFTSDPIANALVRAKKRGVKVLVILDKSQFAGKYYSSAGYLIRNGIPVWEDFQLDIAHNKVMIVDKAVVETGSFNYTVSAQHYNAENVLIIHNKTLAHRYLANWYRRQKASKLVKKY

pLDDT: mean 91.64, std 16.05, range [30.38, 99.0]

Radius of gyration: 21.54 Å; Cα contacts (8 Å, |Δi|>4): 796; chains: 2; bounding box: 55×54×101 Å